Protein AF-A0A699Q675-F1 (afdb_monomer)

pLDDT: mean 81.46, std 15.95, range [31.97, 97.44]

Foldseek 3Di:
DVVVVVPPDPDDDDPDDDCVVVPDDDDDDDDDPQKDWDALDPPRGDIDIDGPPDDPVRVVVVSVVCNVPVLVDDRALLSPDDPDVVVDDDDWDFDPPDFADADDADDDDPVVVVQVVVVVVSCVVSVVDDDDPPDSHHFYKDKDFDFDQFDQDQDPVRDGDRDTDRPGMDIDTPCPSVVVGTDD

Organism: Tanacetum cinerariifolium (NCBI:txid118510)

Nearest PDB structures (foldseek):
  3ig1-assembly1_A  TM=8.371E-01  e=3.340E-03  Human immunodeficiency virus type 1 BH10
  8wut-assembly1_E  TM=8.437E-01  e=9.431E-03  Moloney murine leukemia virus
  6wb1-assembly1_A  TM=7.590E-01  e=9.431E-03  Human immunodeficiency virus type 1 BH10
  6q2s-assembly1_B  TM=3.264E-01  e=1.074E+00  Saccharomyces cerevisiae
  4v5z-assembly1_Be  TM=2.776E-01  e=4.195E+00  Canis lupus familiaris

Solvent-accessible surface area (backbone atoms only — not comparable to full-atom values): 11982 Å² total; per-residue (Å²): 116,76,70,61,69,75,69,68,69,84,79,71,88,71,83,77,76,54,56,86,82,58,63,77,92,73,86,81,72,92,66,62,92,61,43,41,82,45,50,63,44,78,90,84,36,69,76,40,82,43,66,58,84,54,50,74,68,56,47,52,53,52,50,53,53,48,49,76,45,50,87,79,56,61,89,48,76,63,57,59,75,72,83,57,65,92,82,54,77,91,80,87,54,60,47,91,88,60,75,77,50,73,48,77,68,63,92,68,58,70,73,57,48,51,53,50,50,56,52,52,48,54,36,41,75,43,63,78,46,79,94,75,81,88,64,62,62,33,65,29,64,44,77,46,71,37,84,39,70,76,41,76,42,71,46,100,83,69,46,76,42,80,40,76,50,72,78,44,73,43,83,44,71,54,50,66,72,58,60,73,37,41,65,131

Secondary structure (DSSP, 8-state):
-HHHHHH--------PPPTTTSPPP--PPPPPTTEEEEEEETTTEEEEEEETT--HHHHHHHHHHHHHTGGGS-SSGGGS----TTT------B-TTPPP-BPPPPP--HHHHHHHHHHHHHHHHTTSS---SS-S-BPPEEEEEEEEEEEEEE-TT--EEEEEEEEEEEEEE--HHHHHHB--

Radius of gyration: 22.42 Å; Cα contacts (8 Å, |Δi|>4): 169; chains: 1; bounding box: 47×43×55 Å

InterPro domains:
  IPR043502 DNA/RNA polymerase superfamily [SSF56672] (88-182)
  IPR053134 RNA-directed DNA polymerase homolog [PTHR24559] (58-184)

Sequence (184 aa):
MLEIRKELKICESKTDKSSIDEPPEVELKDLPPHLEYVFLEGDDKLPVIIAKDLSVVEKTALITVLKSHKRAIAWKLSDIKGIDLEFYTHKILMEEDFEPAVQHQRRVNPKINNVIKQEVLKLLDAGLIYPISDSPWVSPVHCVPKRGGFTIVENEDNELILTRLVTGWRVYIDYRKLNEATRK

Mean predicted aligned error: 10.88 Å

Structure (mmCIF, N/CA/C/O backbone):
data_AF-A0A699Q675-F1
#
_entry.id   AF-A0A699Q675-F1
#
loop_
_atom_site.group_PDB
_atom_site.id
_atom_site.type_symbol
_atom_site.label_atom_id
_atom_site.label_alt_id
_atom_site.label_comp_id
_atom_site.label_asym_id
_atom_site.label_entity_id
_atom_site.label_seq_id
_atom_site.pdbx_PDB_ins_code
_atom_site.Cartn_x
_atom_site.Cartn_y
_atom_site.Cartn_z
_atom_site.occupancy
_atom_site.B_iso_or_equiv
_atom_site.auth_seq_id
_atom_site.auth_comp_id
_atom_site.auth_asym_id
_atom_site.auth_atom_id
_atom_site.pdbx_PDB_model_num
ATOM 1 N N . MET A 1 1 ? 8.959 -18.437 -13.996 1.00 43.22 1 MET A N 1
ATOM 2 C CA . MET A 1 1 ? 8.695 -17.265 -14.864 1.00 43.22 1 MET A CA 1
ATOM 3 C C . MET A 1 1 ? 7.683 -17.571 -15.966 1.00 43.22 1 MET A C 1
ATOM 5 O O . MET A 1 1 ? 6.868 -16.703 -16.237 1.00 43.22 1 MET A O 1
ATOM 9 N N . LEU A 1 2 ? 7.667 -18.779 -16.554 1.00 31.97 2 LEU A N 1
ATOM 10 C CA . LEU A 1 2 ? 6.637 -19.173 -17.530 1.00 31.97 2 LEU A CA 1
ATOM 11 C C . LEU A 1 2 ? 5.228 -19.355 -16.918 1.00 31.97 2 LEU A C 1
ATOM 13 O O . LEU A 1 2 ? 4.252 -19.010 -17.574 1.00 31.97 2 LEU A O 1
ATOM 17 N N . GLU A 1 3 ? 5.115 -19.807 -15.659 1.00 39.12 3 GLU A N 1
ATOM 18 C CA . GLU A 1 3 ? 3.816 -19.944 -14.963 1.00 39.12 3 GLU A CA 1
ATOM 19 C C . GLU A 1 3 ? 3.056 -18.615 -14.808 1.00 39.12 3 GLU A C 1
ATOM 21 O O . GLU A 1 3 ? 1.846 -18.570 -14.991 1.00 39.12 3 GLU A O 1
ATOM 26 N N . ILE A 1 4 ? 3.756 -17.516 -14.501 1.00 43.47 4 ILE A N 1
ATOM 27 C CA . ILE A 1 4 ? 3.124 -16.223 -14.168 1.00 43.47 4 ILE A CA 1
ATOM 28 C C . ILE A 1 4 ? 2.467 -15.599 -15.409 1.00 43.47 4 ILE A C 1
ATOM 30 O O . ILE A 1 4 ? 1.413 -14.981 -15.307 1.00 43.47 4 ILE A O 1
ATOM 34 N N . ARG A 1 5 ? 3.046 -15.816 -16.600 1.00 42.88 5 ARG A N 1
ATOM 35 C CA . ARG A 1 5 ? 2.486 -15.323 -17.869 1.00 42.88 5 ARG A CA 1
ATOM 36 C C . ARG A 1 5 ? 1.160 -15.993 -18.247 1.00 42.88 5 ARG A C 1
ATOM 38 O O . ARG A 1 5 ? 0.395 -15.384 -18.981 1.00 42.88 5 ARG A O 1
ATOM 45 N N . LYS A 1 6 ? 0.877 -17.211 -17.769 1.00 46.16 6 LYS A N 1
ATOM 46 C CA . LYS A 1 6 ? -0.387 -17.909 -18.073 1.00 46.16 6 LYS A CA 1
ATOM 47 C C . LYS A 1 6 ? -1.563 -17.450 -17.199 1.00 46.16 6 LYS A C 1
ATOM 49 O O . LYS A 1 6 ? -2.702 -17.652 -17.600 1.00 46.16 6 LYS A O 1
ATOM 54 N N . GLU A 1 7 ? -1.305 -16.828 -16.046 1.00 46.69 7 GLU A N 1
ATOM 55 C CA . GLU A 1 7 ? -2.347 -16.417 -15.086 1.00 46.69 7 GLU A CA 1
ATOM 56 C C . GLU A 1 7 ? -2.798 -14.955 -15.236 1.00 46.69 7 GLU A C 1
ATOM 58 O O . GLU A 1 7 ? -3.871 -14.598 -14.757 1.00 46.69 7 GLU A O 1
ATOM 63 N N . LEU A 1 8 ? -2.030 -14.107 -15.926 1.00 47.50 8 LEU A N 1
ATOM 64 C CA . LEU A 1 8 ? -2.374 -12.696 -16.132 1.00 47.50 8 LEU A CA 1
ATOM 65 C C . LEU A 1 8 ? -3.369 -12.539 -17.294 1.00 47.50 8 LEU A C 1
ATOM 67 O O . LEU A 1 8 ? -3.030 -12.057 -18.374 1.00 47.50 8 LEU A O 1
ATOM 71 N N . LYS A 1 9 ? -4.614 -12.973 -17.072 1.00 45.62 9 LYS A N 1
ATOM 72 C CA . LYS A 1 9 ? -5.761 -12.545 -17.882 1.00 45.62 9 LYS A CA 1
ATOM 73 C C . LYS A 1 9 ? -5.961 -11.044 -17.654 1.00 45.62 9 LYS A C 1
ATOM 75 O O . LYS A 1 9 ? -6.034 -10.604 -16.512 1.00 45.62 9 LYS A O 1
ATOM 80 N N . ILE A 1 10 ? -6.018 -10.280 -18.742 1.00 45.22 10 ILE A N 1
ATOM 81 C CA . ILE A 1 10 ? -6.264 -8.834 -18.751 1.00 45.22 10 ILE A CA 1
ATOM 82 C C . ILE A 1 10 ? -7.557 -8.564 -17.965 1.00 45.22 10 ILE A C 1
ATOM 84 O O . ILE A 1 10 ? -8.626 -9.024 -18.362 1.00 45.22 10 ILE A O 1
ATOM 88 N N . CYS A 1 11 ? -7.445 -7.879 -16.825 1.00 44.34 11 CYS A N 1
ATOM 89 C CA . CYS A 1 11 ? -8.602 -7.397 -16.078 1.00 44.34 11 CYS A CA 1
ATOM 90 C C . CYS A 1 11 ? -9.196 -6.225 -16.863 1.00 44.34 11 CYS A C 1
ATOM 92 O O . CYS A 1 11 ? -8.597 -5.154 -16.926 1.00 44.34 11 CYS A O 1
ATOM 94 N N . GLU A 1 12 ? -10.360 -6.435 -17.474 1.00 40.03 12 GLU A N 1
ATOM 95 C CA . GLU A 1 12 ? -11.244 -5.328 -17.841 1.00 40.03 12 GLU A CA 1
ATOM 96 C C . GLU A 1 12 ? -11.572 -4.514 -16.583 1.00 40.03 12 GLU A C 1
ATOM 98 O O . GLU A 1 12 ? -11.609 -5.062 -15.476 1.00 40.03 12 GLU A O 1
ATOM 103 N N . SER A 1 13 ? -11.769 -3.205 -16.754 1.00 43.19 13 SER A N 1
ATOM 104 C CA . SER A 1 13 ? -12.035 -2.245 -15.684 1.00 43.19 13 SER A CA 1
ATOM 105 C C . SER A 1 13 ? -13.261 -2.661 -14.872 1.00 43.19 13 SER A C 1
ATOM 107 O O . SER A 1 13 ? -14.409 -2.376 -15.217 1.00 43.19 13 SER A O 1
ATOM 109 N N . LYS A 1 14 ? -13.016 -3.357 -13.761 1.00 50.78 14 LYS A N 1
ATOM 110 C CA . LYS A 1 14 ? -14.045 -3.631 -12.769 1.00 50.78 14 LYS A CA 1
ATOM 111 C C . LYS A 1 14 ? -14.437 -2.297 -12.155 1.00 50.78 14 LYS A C 1
ATOM 113 O O . LYS A 1 14 ? -13.597 -1.499 -11.757 1.00 50.78 14 LYS A O 1
ATOM 118 N N . THR A 1 15 ? -15.733 -2.028 -12.145 1.00 44.41 15 THR A N 1
ATOM 119 C CA . THR A 1 15 ? -16.297 -0.879 -11.446 1.00 44.41 15 THR A CA 1
ATOM 120 C C . THR A 1 15 ? -16.153 -1.167 -9.955 1.00 44.41 15 THR A C 1
ATOM 122 O O . THR A 1 15 ? -16.933 -1.933 -9.389 1.00 44.41 15 THR A O 1
ATOM 125 N N . ASP A 1 16 ? -15.097 -0.639 -9.342 1.00 56.09 16 ASP A N 1
ATOM 126 C CA . ASP A 1 16 ? -14.800 -0.910 -7.941 1.00 56.09 16 ASP A CA 1
ATOM 127 C C . ASP A 1 16 ? -15.860 -0.262 -7.045 1.00 56.09 16 ASP A C 1
ATOM 129 O O . ASP A 1 16 ? -16.047 0.958 -7.022 1.00 56.09 16 ASP A O 1
ATOM 133 N N . LYS A 1 17 ? -16.595 -1.105 -6.316 1.00 57.81 17 LYS A N 1
ATOM 134 C CA . LYS A 1 17 ? -17.524 -0.665 -5.272 1.00 57.81 17 LYS A CA 1
ATOM 135 C C . LYS A 1 17 ? -16.727 -0.028 -4.137 1.00 57.81 17 LYS A C 1
ATOM 137 O O . LYS A 1 17 ? -15.671 -0.533 -3.756 1.00 57.81 17 LYS A O 1
ATOM 142 N N . SER A 1 18 ? -17.239 1.068 -3.581 1.00 60.41 18 SER A N 1
ATOM 143 C CA . SER A 1 18 ? -16.543 1.781 -2.511 1.00 60.41 18 SER A CA 1
ATOM 144 C C . SER A 1 18 ? -16.503 0.945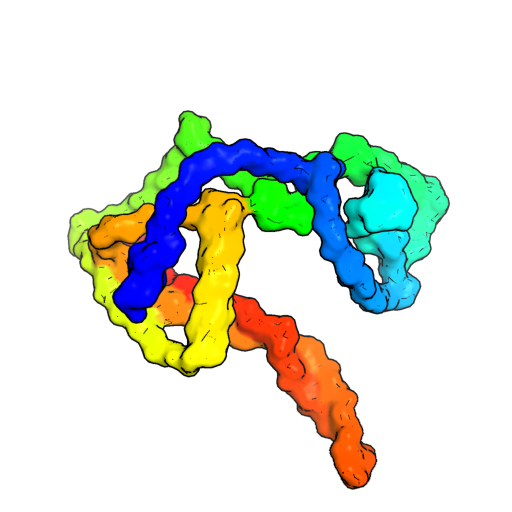 -1.225 1.00 60.41 18 SER A C 1
ATOM 146 O O . SER A 1 18 ? -17.469 0.258 -0.893 1.00 60.41 18 SER A O 1
ATOM 148 N N . SER A 1 19 ? -15.412 1.020 -0.458 1.00 61.62 19 SER A N 1
ATOM 149 C CA . SER A 1 19 ? -15.309 0.348 0.851 1.00 61.62 19 SER A CA 1
ATOM 150 C C . SER A 1 19 ? -16.304 0.862 1.894 1.00 61.62 19 SER A C 1
ATOM 152 O O . SER A 1 19 ? -16.490 0.234 2.931 1.00 61.62 19 SER A O 1
ATOM 154 N N . ILE A 1 20 ? -16.951 1.993 1.618 1.00 61.09 20 ILE A N 1
ATOM 155 C CA . ILE A 1 20 ? -18.044 2.529 2.427 1.00 61.09 20 ILE A CA 1
ATOM 156 C C . ILE A 1 20 ? -19.319 1.711 2.203 1.00 61.09 20 ILE A C 1
ATOM 158 O O . ILE A 1 20 ? -20.052 1.461 3.154 1.00 61.09 20 ILE A O 1
ATOM 162 N N . ASP A 1 21 ? -19.570 1.275 0.968 1.00 61.88 21 ASP A N 1
ATOM 163 C CA . ASP A 1 21 ? -20.746 0.465 0.639 1.00 61.88 21 ASP A CA 1
ATOM 164 C C . ASP A 1 21 ? -20.550 -1.000 1.064 1.00 61.88 21 ASP A C 1
ATOM 166 O O . ASP A 1 21 ? -21.501 -1.663 1.477 1.00 61.88 21 ASP A O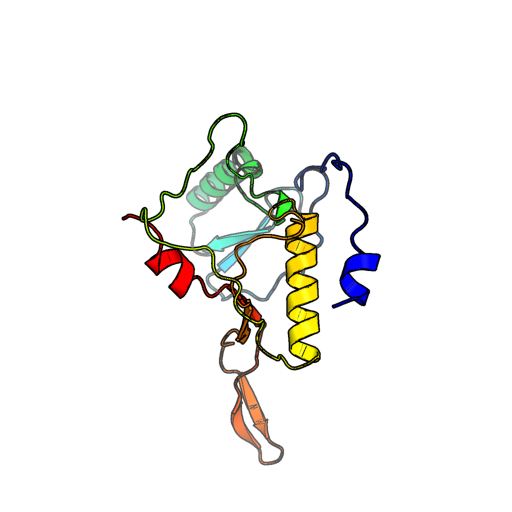 1
ATOM 170 N N . GLU A 1 22 ? -19.309 -1.498 1.002 1.00 69.50 22 GLU A N 1
ATOM 171 C CA . GLU A 1 22 ? -18.943 -2.868 1.380 1.00 69.50 22 GLU A CA 1
ATOM 172 C C . GLU A 1 22 ? -17.666 -2.877 2.254 1.00 69.50 22 GLU A C 1
ATOM 174 O O . GLU A 1 22 ? -16.543 -3.077 1.749 1.00 69.50 22 GLU A O 1
ATOM 179 N N . PRO A 1 23 ? -17.810 -2.612 3.570 1.00 63.84 23 PRO A N 1
ATOM 180 C CA . PRO A 1 23 ? -16.682 -2.517 4.489 1.00 63.84 23 PRO A CA 1
ATOM 181 C C . PRO A 1 23 ? -15.972 -3.868 4.646 1.00 63.84 23 PRO A C 1
ATOM 183 O O . PRO A 1 23 ? -16.622 -4.913 4.619 1.00 63.84 23 PRO A O 1
ATOM 186 N N . PRO A 1 24 ? -14.631 -3.879 4.772 1.00 65.25 24 PRO A N 1
ATOM 187 C CA . PRO A 1 24 ? -13.891 -5.112 5.017 1.00 65.25 24 PRO A CA 1
ATOM 188 C C . PRO A 1 24 ? -14.233 -5.690 6.395 1.00 65.25 24 PRO A C 1
ATOM 190 O O . PRO A 1 24 ? -14.429 -4.938 7.349 1.00 65.25 24 PRO A O 1
ATOM 193 N N . GLU A 1 25 ? -14.227 -7.018 6.518 1.00 68.88 25 GLU A N 1
ATOM 194 C CA . GLU A 1 25 ? -14.155 -7.668 7.829 1.00 68.88 25 GLU A CA 1
ATOM 195 C C . GLU A 1 25 ? -12.783 -7.360 8.446 1.00 68.88 25 GLU A C 1
ATOM 197 O O . GLU A 1 25 ? -11.741 -7.677 7.864 1.00 68.88 25 GLU A O 1
ATOM 202 N N . VAL A 1 26 ? -12.773 -6.677 9.593 1.00 67.50 26 VAL A N 1
ATOM 203 C CA . VAL A 1 26 ? -11.544 -6.266 10.285 1.00 67.50 26 VAL A CA 1
ATOM 204 C C . VAL A 1 26 ? -11.422 -7.030 11.599 1.00 67.50 26 VAL A C 1
ATOM 206 O O . VAL A 1 26 ? -12.216 -6.834 12.515 1.00 67.50 26 VAL A O 1
ATOM 209 N N . GLU A 1 27 ? -10.380 -7.852 11.722 1.00 74.00 27 GLU A N 1
ATOM 210 C CA . GLU A 1 27 ? -9.964 -8.420 13.008 1.00 74.00 27 GLU A CA 1
ATOM 211 C C . GLU A 1 27 ? -9.308 -7.322 13.862 1.00 74.00 27 GLU A C 1
ATOM 213 O O . GLU A 1 27 ? -8.196 -6.859 13.575 1.00 74.00 27 GLU A O 1
ATOM 218 N N . LEU A 1 28 ? -10.013 -6.869 14.902 1.00 81.06 28 LEU A N 1
ATOM 219 C CA . LEU A 1 28 ? -9.503 -5.863 15.830 1.00 81.06 28 LEU A CA 1
ATOM 220 C C . LEU A 1 28 ? -8.386 -6.456 16.689 1.00 81.06 28 LEU A C 1
ATOM 222 O O . LEU A 1 28 ? -8.524 -7.528 17.272 1.00 81.06 28 LEU A O 1
ATOM 226 N N . LYS A 1 29 ? -7.273 -5.731 16.783 1.00 83.75 29 LYS A N 1
ATOM 227 C CA . LYS A 1 29 ? -6.143 -6.102 17.641 1.00 83.75 29 LYS A CA 1
ATOM 228 C C . LYS A 1 29 ? -6.286 -5.478 19.018 1.00 83.75 29 LYS A C 1
ATOM 230 O O . LYS A 1 29 ? -6.847 -4.387 19.130 1.00 83.75 29 LYS A O 1
ATOM 235 N N . ASP A 1 30 ? -5.681 -6.106 20.019 1.00 84.88 30 ASP A N 1
ATOM 236 C CA . ASP A 1 30 ? -5.557 -5.516 21.349 1.00 84.88 30 ASP A CA 1
ATOM 237 C C . ASP A 1 30 ? -4.825 -4.173 21.278 1.00 84.88 30 ASP A C 1
ATOM 239 O O . ASP A 1 30 ? -3.767 -4.040 20.649 1.00 84.88 30 ASP A O 1
ATOM 243 N N . LEU A 1 31 ? -5.414 -3.164 21.917 1.00 86.25 31 LEU A N 1
ATOM 244 C CA . LEU A 1 31 ? -4.863 -1.819 21.969 1.00 86.25 31 LEU A CA 1
ATOM 245 C C . LEU A 1 31 ? -4.152 -1.569 23.303 1.00 86.25 31 LEU A C 1
ATOM 247 O O . LEU A 1 31 ? -4.585 -2.061 24.347 1.00 86.25 31 LEU A O 1
ATOM 251 N N . PRO A 1 32 ? -3.091 -0.745 23.303 1.00 91.69 32 PRO A N 1
ATOM 252 C CA . PRO A 1 32 ? -2.560 -0.157 24.523 1.00 91.69 32 PRO A CA 1
ATOM 253 C C . PRO A 1 32 ? -3.654 0.557 25.338 1.00 91.69 32 PRO A C 1
ATOM 255 O O . PRO A 1 32 ? -4.573 1.127 24.755 1.00 91.69 32 PRO A O 1
ATOM 258 N N . PRO A 1 33 ? -3.526 0.642 26.674 1.00 90.62 33 PRO A N 1
ATOM 259 C CA . PRO A 1 33 ? -4.589 1.146 27.553 1.00 90.62 33 PRO A CA 1
ATOM 260 C C . PRO A 1 33 ? -4.969 2.621 27.339 1.00 90.62 33 PRO A C 1
ATOM 262 O O . PRO A 1 33 ? -6.017 3.048 27.821 1.00 90.62 33 PRO A O 1
ATOM 265 N N . HIS A 1 34 ? -4.128 3.394 26.647 1.00 91.38 34 HIS A N 1
ATOM 266 C CA . HIS A 1 34 ? -4.359 4.802 26.311 1.00 91.38 34 HIS A CA 1
ATOM 267 C C . HIS A 1 34 ? -5.083 4.998 24.968 1.00 91.38 34 HIS A C 1
ATOM 269 O O . HIS A 1 34 ? -5.391 6.131 24.609 1.00 91.38 34 HIS A O 1
ATOM 275 N N . LEU A 1 35 ? -5.348 3.922 24.222 1.00 93.88 35 LEU A N 1
ATOM 276 C CA . LEU A 1 35 ? -6.059 3.954 22.947 1.00 93.88 35 LEU A CA 1
ATOM 277 C C . LEU A 1 35 ? -7.374 3.183 23.054 1.00 93.88 35 LEU A C 1
ATOM 279 O O . LEU A 1 35 ? -7.502 2.238 23.831 1.00 93.88 35 LEU A O 1
ATOM 283 N N . GLU A 1 36 ? -8.351 3.576 22.248 1.00 93.75 36 GLU A N 1
ATOM 284 C 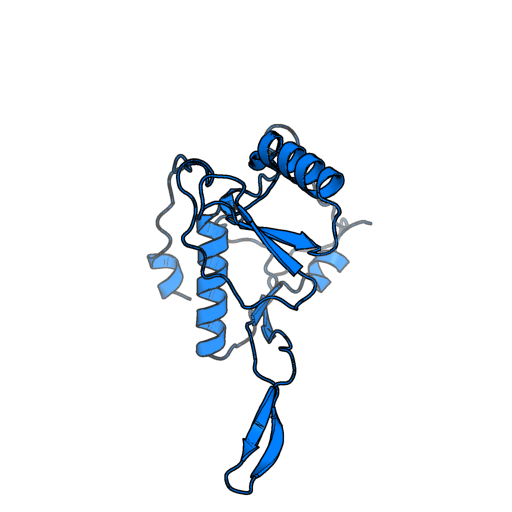CA . GLU A 1 36 ? -9.634 2.887 22.136 1.00 93.75 36 GLU A CA 1
ATOM 285 C C . GLU A 1 36 ? -10.141 2.892 20.691 1.00 93.75 36 GLU A C 1
ATOM 287 O O . GLU A 1 36 ? -9.777 3.758 19.891 1.00 93.75 36 GLU A O 1
ATOM 292 N N . TYR A 1 37 ? -10.995 1.921 20.364 1.00 91.75 37 TYR A N 1
ATOM 293 C CA . TYR A 1 37 ? -11.693 1.884 19.084 1.00 91.75 37 TYR A CA 1
ATOM 294 C C . TYR A 1 37 ? -12.974 2.712 19.134 1.00 91.75 37 TYR A C 1
ATOM 296 O O . TYR A 1 37 ? -13.729 2.671 20.105 1.00 91.75 37 TYR A O 1
ATOM 304 N N . VAL A 1 38 ? -13.247 3.409 18.036 1.00 92.88 38 VAL A N 1
ATOM 305 C CA . VAL A 1 38 ? -14.523 4.059 17.758 1.00 92.88 38 VAL A CA 1
ATOM 306 C C . VAL A 1 38 ? -14.953 3.744 16.335 1.00 92.88 38 VAL A C 1
ATOM 308 O O . VAL A 1 38 ? -14.155 3.821 15.407 1.00 92.88 38 VAL A O 1
ATOM 311 N N . PHE A 1 39 ? -16.231 3.435 16.154 1.00 91.75 39 PHE A N 1
ATOM 312 C CA . PHE A 1 39 ? -16.803 3.091 14.859 1.00 91.75 39 PHE A CA 1
ATOM 313 C C . PHE A 1 39 ? -17.453 4.317 14.216 1.00 91.75 39 PHE A C 1
ATOM 315 O O . PHE A 1 39 ? -18.218 5.057 14.848 1.00 91.75 39 PHE A O 1
ATOM 322 N N . LEU A 1 40 ? -17.114 4.570 12.951 1.00 90.94 40 LEU A N 1
ATOM 323 C CA . LEU A 1 40 ? -17.700 5.685 12.203 1.00 90.94 40 LEU A CA 1
ATOM 324 C C . LEU A 1 40 ? -19.066 5.331 11.602 1.00 90.94 40 LEU A C 1
ATOM 326 O O . LEU A 1 40 ? -19.834 6.242 11.285 1.00 90.94 40 LEU A O 1
ATOM 330 N N . GLU A 1 41 ? -19.392 4.044 11.475 1.00 87.50 41 GLU A N 1
ATOM 331 C CA . GLU A 1 41 ? -20.639 3.559 10.884 1.00 87.50 41 GLU A CA 1
ATOM 332 C C . GLU A 1 41 ? -21.147 2.321 11.631 1.00 87.50 41 GLU A C 1
ATOM 334 O O . GLU A 1 41 ? -20.428 1.339 11.769 1.00 87.50 41 GLU A O 1
ATOM 339 N N . GLY A 1 42 ? -22.387 2.366 12.126 1.00 83.06 42 GLY A N 1
ATOM 340 C CA . GLY A 1 42 ? -22.919 1.303 12.986 1.00 83.06 42 GLY A CA 1
ATOM 341 C C . GLY A 1 42 ? -22.078 1.070 14.247 1.00 83.06 42 GLY A C 1
ATOM 342 O O . GLY A 1 42 ? -21.355 1.964 14.694 1.00 83.06 42 GLY A O 1
ATOM 343 N N . ASP A 1 43 ? -22.187 -0.140 14.794 1.00 79.69 43 ASP A N 1
ATOM 344 C CA . ASP A 1 43 ? -21.481 -0.553 16.014 1.00 79.69 43 ASP A CA 1
ATOM 345 C C . ASP A 1 43 ? -20.206 -1.367 15.722 1.00 79.69 43 ASP A C 1
ATOM 347 O O . ASP A 1 43 ? -19.426 -1.629 16.634 1.00 79.69 43 ASP A O 1
ATOM 351 N N . ASP A 1 44 ? -19.982 -1.762 14.464 1.00 81.56 44 ASP A N 1
ATOM 352 C CA . ASP A 1 44 ? -18.934 -2.708 14.066 1.00 81.56 44 ASP A CA 1
ATOM 353 C C . ASP A 1 44 ? -18.177 -2.333 12.776 1.00 81.56 44 ASP A C 1
ATOM 355 O O . ASP A 1 44 ? -17.215 -3.013 12.411 1.00 81.56 44 ASP A O 1
ATOM 359 N N . LYS A 1 45 ? -18.542 -1.240 12.083 1.00 87.19 45 LYS A N 1
ATOM 360 C CA . LYS A 1 45 ? -17.929 -0.859 10.796 1.00 87.19 45 LYS A CA 1
ATOM 361 C C . LYS A 1 45 ? -17.062 0.391 10.900 1.00 87.19 45 LYS A C 1
ATOM 363 O O . LYS A 1 45 ? -17.310 1.315 11.675 1.00 87.19 45 LYS A O 1
ATOM 368 N N . LEU A 1 46 ? -16.045 0.432 10.039 1.00 87.06 46 LEU A N 1
ATOM 369 C CA . LEU A 1 46 ? -15.100 1.547 9.908 1.00 87.06 46 LEU A CA 1
ATOM 370 C C . LEU A 1 46 ? -14.436 1.921 11.254 1.00 87.06 46 LEU A C 1
ATOM 372 O O . LEU A 1 46 ? -14.618 3.044 11.741 1.00 87.06 46 LEU A O 1
ATOM 376 N N . PRO A 1 47 ? -13.704 0.980 11.887 1.00 91.25 47 PRO A N 1
ATOM 377 C CA . PRO A 1 47 ? -13.060 1.214 13.174 1.00 91.25 47 PRO A CA 1
ATOM 378 C C . PRO A 1 47 ? -11.904 2.214 13.052 1.00 91.25 47 PRO A C 1
ATOM 380 O O . PRO A 1 47 ? -10.967 2.014 12.284 1.00 91.25 47 PRO A O 1
ATOM 383 N N . VAL A 1 48 ? -11.921 3.260 13.870 1.00 91.19 48 VAL A N 1
ATOM 384 C CA . VAL A 1 48 ? -10.825 4.221 14.042 1.00 91.19 48 VAL A CA 1
ATOM 385 C C . VAL A 1 48 ? -10.263 4.084 15.447 1.00 91.19 48 VAL A C 1
ATOM 387 O O . VAL A 1 48 ? -11.007 3.904 16.406 1.00 91.19 48 VAL A O 1
ATOM 390 N N . ILE A 1 49 ? -8.944 4.190 15.573 1.00 93.75 49 ILE A N 1
ATOM 391 C CA . ILE A 1 49 ? -8.267 4.215 16.868 1.00 93.75 49 ILE A CA 1
ATOM 392 C C . ILE A 1 49 ? -8.087 5.675 17.286 1.00 93.75 49 ILE A C 1
ATOM 394 O O . ILE A 1 49 ? -7.493 6.457 16.543 1.00 93.75 49 ILE A O 1
ATOM 398 N N . ILE A 1 50 ? -8.582 6.033 18.468 1.00 94.69 50 ILE A N 1
ATOM 399 C CA . ILE A 1 50 ? -8.420 7.367 19.059 1.00 94.69 50 ILE A CA 1
ATOM 400 C C . ILE A 1 50 ? -7.785 7.273 2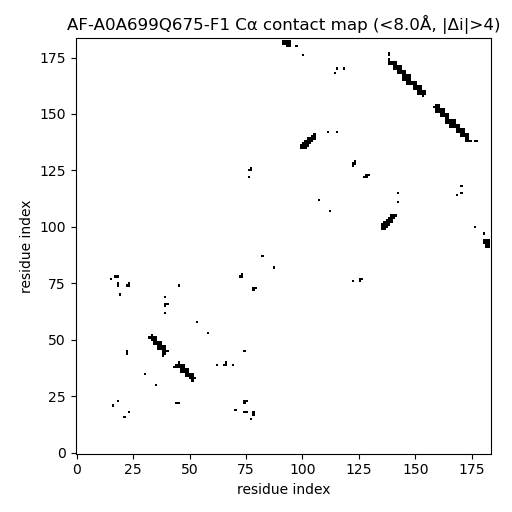0.448 1.00 94.69 50 ILE A C 1
ATOM 402 O O . ILE A 1 50 ? -7.682 6.192 21.031 1.00 94.69 50 ILE A O 1
ATOM 406 N N . ALA A 1 51 ? -7.357 8.416 20.977 1.00 96.44 51 ALA A N 1
ATOM 407 C CA . ALA A 1 51 ? -6.870 8.516 22.344 1.00 96.44 51 ALA A CA 1
ATOM 408 C C . ALA A 1 51 ? -8.039 8.408 23.341 1.00 96.44 51 ALA A C 1
ATOM 410 O O . ALA A 1 51 ? -9.082 9.038 23.161 1.00 96.44 51 ALA A O 1
ATOM 411 N N . LYS A 1 52 ? -7.868 7.583 24.377 1.00 95.06 52 LYS A N 1
ATOM 412 C CA . LYS A 1 52 ? -8.906 7.271 25.373 1.00 95.06 52 LYS A CA 1
ATOM 413 C C . LYS A 1 52 ? -9.134 8.404 26.378 1.00 95.06 52 LYS A C 1
ATOM 415 O O . LYS A 1 52 ? -10.194 8.495 26.987 1.00 95.06 52 LYS A O 1
ATOM 420 N N . ASP A 1 53 ? -8.128 9.244 26.576 1.00 94.88 53 ASP A N 1
ATOM 421 C CA . ASP A 1 53 ? -8.092 10.354 27.529 1.00 94.88 53 ASP A CA 1
ATOM 422 C C . ASP A 1 53 ? -8.719 11.655 26.997 1.00 94.88 53 ASP A C 1
ATOM 424 O O . ASP A 1 53 ? -8.703 12.670 27.691 1.00 94.88 53 ASP A O 1
ATOM 428 N N . LEU A 1 54 ? -9.322 11.628 25.803 1.00 95.81 54 LEU A N 1
ATOM 429 C CA . LEU A 1 54 ? -10.079 12.757 25.264 1.00 95.81 54 LEU A CA 1
ATOM 430 C C . LEU A 1 54 ? -11.289 13.086 26.146 1.00 95.81 54 LEU A C 1
ATOM 432 O O . LEU A 1 54 ? -12.048 12.200 26.554 1.00 95.81 54 LEU A O 1
ATOM 436 N N . SER A 1 55 ? -11.529 14.379 26.378 1.00 96.56 55 SER A N 1
ATOM 437 C CA . SER A 1 55 ? -12.765 14.807 27.030 1.00 96.56 55 SER A CA 1
ATOM 438 C C . SER A 1 55 ? -13.980 14.437 26.174 1.00 96.56 55 SER A C 1
ATOM 440 O O . SER A 1 55 ? -13.901 14.300 24.951 1.00 96.56 55 SER A O 1
ATOM 442 N N . VAL A 1 56 ? -15.152 14.317 26.802 1.00 95.94 56 VAL A N 1
ATOM 443 C CA . VAL A 1 56 ? -16.400 13.975 26.094 1.00 95.94 56 VAL A CA 1
ATOM 444 C C . VAL A 1 56 ? -16.687 14.964 24.953 1.00 95.94 56 VAL A C 1
ATOM 446 O O . VAL A 1 56 ? -17.142 14.567 23.878 1.00 95.94 56 VAL A O 1
ATOM 449 N N . VAL A 1 57 ? -16.376 16.247 25.156 1.00 97.25 57 VAL A N 1
ATOM 450 C CA . VAL A 1 57 ? -16.584 17.303 24.154 1.00 97.25 57 VAL A CA 1
ATOM 451 C C . VAL A 1 57 ? -15.622 17.139 22.976 1.00 97.25 57 VAL A C 1
ATOM 453 O O . VAL A 1 57 ? -16.044 17.184 21.825 1.00 97.25 57 VAL A O 1
ATOM 456 N N . GLU A 1 58 ? -14.342 16.879 23.238 1.00 97.06 58 GLU A N 1
ATOM 457 C CA . GLU A 1 58 ? -13.345 16.680 22.177 1.00 97.06 58 GLU A CA 1
ATOM 458 C C . GLU A 1 58 ? -13.616 15.405 21.384 1.00 97.06 58 GLU A C 1
ATOM 460 O O . GLU A 1 58 ? -13.598 15.422 20.154 1.00 97.06 58 GLU A O 1
ATOM 465 N N . LYS A 1 59 ? -13.929 14.307 22.078 1.00 96.69 59 LYS A N 1
ATOM 466 C CA . LYS A 1 59 ? -14.240 13.019 21.455 1.00 96.69 59 LYS A CA 1
ATOM 467 C C . LYS A 1 59 ? -15.450 13.136 20.530 1.00 96.69 59 LYS A C 1
ATOM 469 O O . LYS A 1 59 ? -15.400 12.675 19.392 1.00 96.69 59 LYS A O 1
ATOM 474 N N . THR A 1 60 ? -16.523 13.789 20.975 1.00 96.19 60 THR A N 1
ATOM 475 C CA . THR A 1 60 ? -17.725 13.985 20.144 1.00 96.19 60 THR A CA 1
ATOM 476 C C . THR A 1 60 ? -17.455 14.891 18.942 1.00 96.19 60 THR A C 1
ATOM 478 O O . THR A 1 60 ? -17.877 14.560 17.829 1.00 96.19 60 THR A O 1
ATOM 481 N N . ALA A 1 61 ? -16.699 15.978 19.120 1.00 97.44 61 ALA A N 1
ATOM 482 C CA . ALA A 1 61 ? -16.284 16.848 18.023 1.00 97.44 61 ALA A CA 1
ATOM 483 C C . ALA A 1 61 ? -15.426 16.098 16.985 1.00 97.44 61 ALA A C 1
ATOM 485 O O . ALA A 1 61 ? -15.730 16.138 15.791 1.00 97.44 61 ALA A O 1
ATOM 486 N N . LEU A 1 62 ? -14.417 15.343 17.432 1.00 96.44 62 LEU A N 1
ATOM 487 C CA . LEU A 1 62 ? -13.536 14.548 16.572 1.00 96.44 62 LEU A CA 1
ATOM 488 C C . LEU A 1 62 ? -14.320 13.515 15.754 1.00 96.44 62 LEU A C 1
ATOM 490 O O . LEU A 1 62 ? -14.186 13.458 14.533 1.00 96.44 62 LEU A O 1
ATOM 494 N N . ILE A 1 63 ? -15.177 12.727 16.409 1.00 95.00 63 ILE A N 1
ATOM 495 C CA . ILE A 1 63 ? -15.988 11.700 15.739 1.00 95.00 63 ILE A CA 1
ATOM 496 C C . ILE A 1 63 ? -16.902 12.338 14.691 1.00 95.00 63 ILE A C 1
ATOM 498 O O . ILE A 1 63 ? -17.058 11.794 13.601 1.00 95.00 63 ILE A O 1
ATOM 502 N N . THR A 1 64 ? -17.479 13.505 14.982 1.00 96.19 64 THR A N 1
ATOM 503 C CA . THR A 1 64 ? -18.350 14.226 14.041 1.00 96.19 64 THR A CA 1
ATOM 504 C C . THR A 1 64 ? -17.596 14.639 12.771 1.00 96.19 64 THR A C 1
ATOM 506 O O . THR A 1 64 ? -18.093 14.463 11.653 1.00 96.19 64 THR A O 1
ATOM 509 N N . VAL A 1 65 ? -16.360 15.121 12.917 1.00 96.62 65 VAL A N 1
ATOM 510 C CA . VAL A 1 65 ? -15.498 15.462 11.775 1.00 96.62 65 VAL A CA 1
ATOM 511 C C . VAL A 1 65 ? -15.122 14.209 10.978 1.00 96.62 65 VAL A C 1
ATOM 513 O O . VAL A 1 65 ? -15.231 14.207 9.752 1.00 96.62 65 VAL A O 1
ATOM 516 N N . LEU A 1 66 ? -14.750 13.117 11.650 1.00 95.19 66 LEU A N 1
ATOM 517 C CA . LEU A 1 66 ? -14.373 11.869 10.979 1.00 95.19 66 LEU A CA 1
ATOM 518 C C . LEU A 1 66 ? -15.553 11.233 10.234 1.00 95.19 66 LEU A C 1
ATOM 520 O O . LEU A 1 66 ? -15.395 10.792 9.098 1.00 95.19 66 LEU A O 1
ATOM 524 N N . LYS A 1 67 ? -16.756 11.246 10.822 1.00 94.50 67 LYS A N 1
ATOM 525 C CA . LYS A 1 67 ? -17.981 10.752 10.173 1.00 94.50 67 LYS A CA 1
ATOM 526 C C . LYS A 1 67 ? -18.333 11.554 8.922 1.00 94.50 67 LYS A C 1
ATOM 528 O O . LYS A 1 67 ? -18.688 10.961 7.904 1.00 94.50 67 LYS A O 1
ATOM 533 N N . SER A 1 68 ? -18.199 12.881 8.968 1.00 94.94 68 SER A N 1
ATOM 534 C CA . SER A 1 68 ? -18.462 13.736 7.798 1.00 94.94 68 SER A CA 1
ATOM 535 C C . SER A 1 68 ? -17.430 13.552 6.679 1.00 94.94 68 SER A C 1
ATOM 537 O O . SER A 1 68 ? -17.782 13.666 5.507 1.00 94.94 68 SER A O 1
ATOM 539 N N . HIS A 1 69 ? -16.191 13.175 7.013 1.00 93.12 69 HIS A N 1
ATOM 540 C CA . HIS A 1 69 ? -15.095 12.997 6.054 1.00 93.12 69 HIS A CA 1
ATOM 541 C C . HIS A 1 69 ? -14.659 11.535 5.875 1.00 93.12 69 HIS A C 1
ATOM 543 O O . HIS A 1 69 ? -13.525 11.275 5.478 1.00 93.12 69 HIS A O 1
ATOM 549 N N . LYS A 1 70 ? -15.554 10.559 6.090 1.00 90.19 70 LYS A N 1
ATOM 550 C CA . LYS A 1 70 ? -15.211 9.123 6.009 1.00 90.19 70 LYS A CA 1
ATOM 551 C C . LYS A 1 70 ? -14.597 8.686 4.669 1.00 90.19 70 LYS A C 1
ATOM 553 O O . LYS A 1 70 ? -13.813 7.747 4.636 1.00 90.19 70 LYS A O 1
ATOM 558 N N . ARG A 1 71 ? -14.906 9.404 3.579 1.00 87.94 71 ARG A N 1
ATOM 559 C CA . ARG A 1 71 ? -14.346 9.202 2.224 1.00 87.94 71 ARG A CA 1
ATOM 560 C C . ARG A 1 71 ? -12.869 9.578 2.083 1.00 87.94 71 ARG A C 1
ATOM 562 O O . ARG A 1 71 ? -12.251 9.172 1.108 1.00 87.94 71 ARG A O 1
ATOM 569 N N . ALA A 1 72 ? -12.327 10.374 3.001 1.00 89.19 72 ALA A N 1
ATOM 570 C CA . ALA A 1 72 ? -10.915 10.748 3.000 1.00 89.19 72 ALA A CA 1
ATOM 571 C C . ALA A 1 72 ? -10.019 9.668 3.634 1.00 89.19 72 ALA A C 1
ATOM 573 O O . ALA A 1 72 ? -8.800 9.729 3.502 1.00 89.19 72 ALA A O 1
ATOM 574 N N . ILE A 1 73 ? -10.613 8.695 4.332 1.00 88.88 73 ILE A N 1
ATOM 575 C CA . ILE A 1 73 ? -9.902 7.602 4.994 1.00 88.88 73 ILE A CA 1
ATOM 576 C C . ILE A 1 73 ? -9.905 6.394 4.060 1.00 88.88 73 ILE A C 1
ATOM 578 O O . ILE A 1 73 ? -10.961 5.958 3.606 1.00 88.88 73 ILE A O 1
ATOM 582 N N . ALA A 1 74 ? -8.722 5.846 3.794 1.00 89.38 74 ALA A N 1
ATOM 583 C CA . ALA A 1 74 ? -8.578 4.614 3.034 1.00 89.38 74 ALA A CA 1
ATOM 584 C C . ALA A 1 74 ? -8.649 3.400 3.972 1.00 89.38 74 ALA A C 1
ATOM 586 O O . ALA A 1 74 ? -7.818 3.258 4.871 1.00 89.38 74 ALA A O 1
ATOM 587 N N . TRP A 1 75 ? -9.626 2.521 3.747 1.00 86.31 75 TRP A N 1
ATOM 588 C CA . TRP A 1 75 ? -9.835 1.285 4.513 1.00 86.31 75 TRP A CA 1
ATOM 589 C C . TRP A 1 75 ? -9.236 0.080 3.793 1.00 86.31 75 TRP A C 1
ATOM 591 O O . TRP A 1 75 ? -8.686 -0.832 4.410 1.00 86.31 75 TRP A O 1
ATOM 601 N N . LYS A 1 76 ? -9.331 0.098 2.464 1.00 85.31 76 LYS A N 1
ATOM 602 C CA . LYS A 1 76 ? -8.726 -0.844 1.531 1.00 85.31 76 LYS A CA 1
ATOM 603 C C . LYS A 1 76 ? -7.703 -0.111 0.672 1.00 85.31 76 LYS A C 1
ATOM 605 O O . LYS A 1 76 ? -7.747 1.104 0.500 1.00 85.31 76 LYS A O 1
ATOM 610 N N . LEU A 1 77 ? -6.788 -0.873 0.084 1.00 84.06 77 LEU A N 1
ATOM 611 C CA . LEU A 1 77 ? -5.778 -0.336 -0.827 1.00 84.06 77 LEU A CA 1
ATOM 612 C C . LEU A 1 77 ? -6.407 0.360 -2.050 1.00 84.06 77 LEU A C 1
ATOM 614 O O . LEU A 1 77 ? -5.904 1.388 -2.484 1.00 84.06 77 LEU A O 1
ATOM 618 N N . SER A 1 78 ? -7.535 -0.163 -2.538 1.00 82.94 78 SER A N 1
ATOM 619 C CA . SER A 1 78 ? -8.332 0.407 -3.633 1.00 82.94 78 SER A CA 1
ATOM 620 C C . SER A 1 78 ? -8.943 1.776 -3.311 1.00 82.94 78 SER A C 1
ATOM 622 O O . SER A 1 78 ? -9.302 2.516 -4.220 1.00 82.94 78 SER A O 1
ATOM 624 N N . ASP A 1 79 ? -9.068 2.137 -2.030 1.00 86.25 79 ASP A N 1
ATOM 625 C CA . ASP A 1 79 ? -9.608 3.443 -1.634 1.00 86.25 79 ASP A CA 1
ATOM 626 C C . ASP A 1 79 ? -8.580 4.567 -1.796 1.00 86.25 79 ASP A C 1
ATOM 628 O O . ASP A 1 79 ? -8.942 5.746 -1.812 1.00 86.25 79 ASP A O 1
ATOM 632 N N . ILE A 1 80 ? -7.291 4.218 -1.903 1.00 85.69 80 ILE A N 1
ATOM 633 C CA . ILE A 1 80 ? -6.214 5.176 -2.133 1.00 85.69 80 ILE A CA 1
ATOM 634 C C . ILE A 1 80 ? -6.311 5.647 -3.581 1.00 85.69 80 ILE A C 1
ATOM 636 O O . ILE A 1 80 ? -5.735 5.059 -4.495 1.00 85.69 80 ILE A O 1
ATOM 640 N N . LYS A 1 81 ? -7.053 6.734 -3.791 1.00 78.75 81 LYS A N 1
ATOM 641 C CA . LYS A 1 81 ? -7.147 7.375 -5.100 1.00 78.75 81 LYS A CA 1
ATOM 642 C C . LYS A 1 81 ? -5.805 8.002 -5.461 1.00 78.75 81 LYS A C 1
ATOM 644 O O . LYS A 1 81 ? -5.298 8.863 -4.742 1.00 78.75 81 LYS A O 1
ATOM 649 N N . GLY A 1 82 ? -5.238 7.551 -6.576 1.00 80.69 82 GLY A N 1
ATOM 650 C CA . GLY A 1 82 ? -4.092 8.196 -7.202 1.00 80.69 82 GLY A CA 1
ATOM 651 C C . GLY A 1 82 ? -4.463 9.536 -7.838 1.00 80.69 82 GLY A C 1
ATOM 652 O O . GLY A 1 82 ? -5.619 9.960 -7.835 1.00 80.69 82 GLY A O 1
ATOM 653 N N . ILE A 1 83 ? -3.456 10.194 -8.406 1.00 82.69 83 ILE A N 1
ATOM 654 C CA . ILE A 1 83 ? -3.675 11.332 -9.297 1.00 82.69 83 ILE A CA 1
ATOM 655 C C . ILE A 1 83 ? -4.247 10.788 -10.603 1.00 82.69 83 ILE A C 1
ATOM 657 O O . ILE A 1 83 ? -3.733 9.809 -11.146 1.00 82.69 83 ILE A O 1
ATOM 661 N N . ASP A 1 84 ? -5.310 11.416 -11.086 1.00 82.62 84 ASP A N 1
ATOM 662 C CA . ASP A 1 84 ? -5.902 11.058 -12.364 1.00 82.62 84 ASP A CA 1
ATOM 663 C C . ASP A 1 84 ? -4.937 11.413 -13.511 1.00 82.62 84 ASP A C 1
ATOM 665 O O . ASP A 1 84 ? -4.472 12.552 -13.634 1.00 82.62 84 ASP A O 1
ATOM 669 N N . LEU A 1 85 ? -4.624 10.407 -14.331 1.00 79.19 85 LEU A N 1
ATOM 670 C CA . LEU A 1 85 ? -3.697 10.512 -15.455 1.00 79.19 85 LEU A CA 1
ATOM 671 C C . LEU A 1 85 ? -4.207 11.462 -16.547 1.00 79.19 85 LEU A C 1
ATOM 673 O O . LEU A 1 85 ? -3.388 11.981 -17.302 1.00 79.19 85 LEU A O 1
ATOM 677 N N . GLU A 1 86 ? -5.520 11.719 -16.623 1.00 85.25 86 GLU A N 1
ATOM 678 C CA . GLU A 1 86 ? -6.083 12.728 -17.531 1.00 85.25 86 GLU A CA 1
ATOM 679 C C . GLU A 1 86 ? -5.668 14.150 -17.137 1.00 85.25 86 GLU A C 1
ATOM 681 O O . GLU A 1 86 ? -5.472 15.010 -17.997 1.00 85.25 86 GLU A O 1
ATOM 686 N N . PHE A 1 87 ? -5.502 14.402 -15.837 1.00 85.19 87 PHE A N 1
ATOM 687 C CA . PHE A 1 87 ? -5.182 15.729 -15.316 1.00 85.19 87 PHE A CA 1
ATOM 688 C C . PHE A 1 87 ? -3.680 15.971 -15.224 1.00 85.19 87 PHE A C 1
ATOM 690 O O . PHE A 1 87 ? -3.230 17.106 -15.399 1.00 85.19 87 PHE A O 1
ATOM 697 N N . TYR A 1 88 ? -2.895 14.935 -14.916 1.00 85.31 88 TYR A N 1
ATOM 698 C CA . TYR A 1 88 ? -1.461 15.093 -14.730 1.00 85.31 88 TYR A CA 1
ATOM 699 C C . TYR A 1 88 ? -0.678 13.824 -15.072 1.00 85.31 88 TYR A C 1
ATOM 701 O O . TYR A 1 88 ? -0.869 12.762 -14.482 1.00 85.31 88 TYR A O 1
ATOM 709 N N . THR A 1 89 ? 0.309 13.969 -15.954 1.00 86.81 89 THR A N 1
ATOM 710 C CA . THR A 1 89 ? 1.315 12.938 -16.224 1.00 86.81 89 THR A CA 1
ATOM 711 C C . THR A 1 89 ? 2.685 13.421 -15.770 1.00 86.81 89 THR A C 1
ATOM 713 O O . THR A 1 89 ? 3.197 14.424 -16.272 1.00 86.81 89 THR A O 1
ATOM 716 N N . HIS A 1 90 ? 3.317 12.689 -14.854 1.00 86.50 90 HIS A N 1
ATOM 717 C CA . HIS A 1 90 ? 4.706 12.945 -14.486 1.00 86.50 90 HIS A CA 1
ATOM 718 C C . HIS A 1 90 ? 5.639 12.405 -15.577 1.00 86.50 90 HIS A C 1
ATOM 720 O O . HIS A 1 90 ? 5.550 11.236 -15.953 1.00 86.50 90 HIS A O 1
ATOM 726 N N . LYS A 1 91 ? 6.569 13.237 -16.055 1.00 89.88 91 LYS A N 1
ATOM 727 C CA . LYS A 1 91 ? 7.655 12.812 -16.945 1.00 89.88 91 LYS A CA 1
ATOM 728 C C . LYS A 1 91 ? 8.975 12.860 -16.185 1.00 89.88 91 LYS A C 1
ATOM 730 O O . LYS A 1 91 ? 9.387 13.923 -15.732 1.00 89.88 91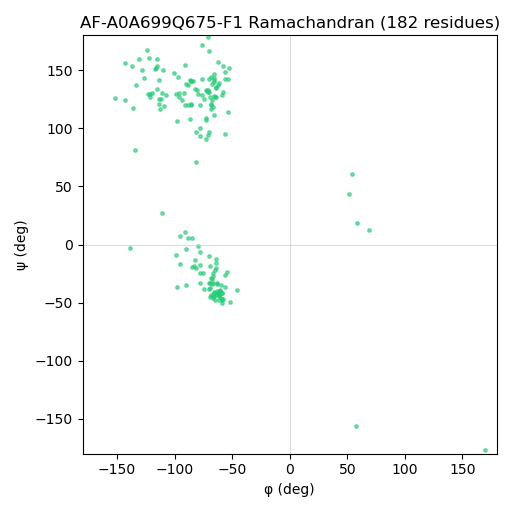 LYS A O 1
ATOM 735 N N . ILE A 1 92 ? 9.635 11.713 -16.066 1.00 90.38 92 ILE A N 1
ATOM 736 C CA . ILE A 1 92 ? 10.981 11.619 -15.494 1.00 90.38 92 ILE A CA 1
ATOM 737 C C . ILE A 1 92 ? 11.982 11.900 -16.617 1.00 90.38 92 ILE A C 1
ATOM 739 O O . ILE A 1 92 ? 11.970 11.216 -17.641 1.00 90.38 92 ILE A O 1
ATOM 743 N N . LEU A 1 93 ? 12.817 12.926 -16.447 1.00 92.56 93 LEU A N 1
ATOM 744 C CA . LEU A 1 93 ? 13.861 13.279 -17.409 1.00 92.56 93 LEU A CA 1
ATOM 745 C C . LEU A 1 93 ? 15.131 12.467 -17.134 1.00 92.56 93 LEU A C 1
ATOM 747 O O . LEU A 1 93 ? 15.507 12.267 -15.980 1.00 92.56 93 LEU A O 1
ATOM 751 N N . MET A 1 94 ? 15.794 12.021 -18.200 1.00 91.06 94 MET A N 1
ATOM 752 C CA . MET A 1 94 ? 17.019 11.217 -18.140 1.00 91.06 94 MET A CA 1
ATOM 753 C C . MET A 1 94 ? 18.191 11.962 -18.778 1.00 91.06 94 MET A C 1
ATOM 755 O O . MET A 1 94 ? 17.980 12.794 -19.666 1.00 91.06 94 MET A O 1
ATOM 759 N N . GLU A 1 95 ? 19.410 11.695 -18.318 1.00 92.06 95 GLU A N 1
ATOM 760 C CA . GLU A 1 95 ? 20.638 12.175 -18.967 1.00 92.06 95 GLU A CA 1
ATOM 761 C C . GLU A 1 95 ? 20.693 11.713 -20.436 1.00 92.06 95 GLU A C 1
ATOM 763 O O . GLU A 1 95 ? 20.230 10.620 -20.758 1.00 92.06 95 GLU A O 1
ATOM 768 N N . GLU A 1 96 ? 21.204 12.560 -21.339 1.00 87.00 96 GLU A N 1
ATOM 769 C CA . GLU A 1 96 ? 21.117 12.341 -22.804 1.00 87.00 96 GLU A CA 1
ATOM 770 C C . GLU A 1 96 ? 21.855 11.087 -23.264 1.00 87.00 96 GLU A C 1
ATOM 772 O O . GLU A 1 96 ? 21.382 10.391 -24.159 1.00 87.00 96 GLU A O 1
ATOM 777 N N . ASP A 1 97 ? 22.956 10.767 -22.590 1.00 88.44 97 ASP A N 1
ATOM 778 C CA . ASP A 1 97 ? 23.840 9.660 -22.948 1.00 88.44 97 ASP A CA 1
ATOM 779 C C . ASP A 1 97 ? 23.530 8.364 -22.174 1.00 88.44 97 ASP A C 1
ATOM 781 O O . ASP A 1 97 ? 24.301 7.405 -22.232 1.00 88.44 97 ASP A O 1
ATOM 785 N N . PHE A 1 98 ? 22.434 8.312 -21.402 1.00 86.94 98 PHE A N 1
ATOM 786 C CA . PHE A 1 98 ? 22.132 7.145 -20.572 1.00 86.94 98 PHE A CA 1
ATOM 787 C C . PHE A 1 98 ? 21.269 6.108 -21.304 1.00 86.94 98 PHE A C 1
ATOM 789 O O . PHE A 1 98 ? 20.117 6.359 -21.660 1.00 86.94 98 PHE A O 1
ATOM 796 N N . GLU A 1 99 ? 21.790 4.888 -21.442 1.00 89.38 99 GLU A N 1
ATOM 797 C CA . GLU A 1 99 ? 21.065 3.767 -22.045 1.00 89.38 99 GLU A CA 1
ATOM 798 C C . GLU A 1 99 ? 20.199 2.992 -21.032 1.00 89.38 99 GLU A C 1
ATOM 800 O O . GLU A 1 99 ? 20.631 2.736 -19.900 1.00 89.38 99 GLU A O 1
ATOM 805 N N . PRO A 1 100 ? 18.994 2.532 -21.427 1.00 91.69 100 PRO A N 1
ATOM 806 C CA . PRO A 1 100 ? 18.170 1.667 -20.596 1.00 91.69 100 PRO A CA 1
ATOM 807 C C . PRO A 1 100 ? 18.890 0.417 -20.106 1.00 91.69 100 PRO A C 1
ATOM 809 O O . PRO A 1 100 ? 19.662 -0.220 -20.820 1.00 91.69 100 PRO A O 1
ATOM 812 N N . ALA A 1 101 ? 18.591 0.031 -18.867 1.00 91.75 101 ALA A N 1
ATOM 813 C CA . ALA A 1 101 ? 19.231 -1.106 -18.234 1.00 91.75 101 ALA A CA 1
ATOM 814 C C . ALA A 1 101 ? 18.236 -2.183 -17.804 1.00 91.75 101 ALA A C 1
ATOM 816 O O . ALA A 1 101 ? 17.338 -1.948 -16.990 1.00 91.75 101 ALA A O 1
ATOM 817 N N . VAL A 1 102 ? 18.506 -3.408 -18.253 1.00 93.75 102 VAL A N 1
ATOM 818 C CA . VAL A 1 102 ? 17.841 -4.623 -17.780 1.00 93.75 102 VAL A CA 1
ATOM 819 C C . VAL A 1 102 ? 18.724 -5.294 -16.734 1.00 93.75 102 VAL A C 1
ATOM 821 O O . VAL A 1 102 ? 19.756 -5.880 -17.052 1.00 93.75 102 VAL A O 1
ATOM 824 N N . GLN A 1 103 ? 18.335 -5.207 -15.464 1.00 94.06 103 GLN A N 1
ATOM 825 C CA . GLN A 1 103 ? 19.022 -5.915 -14.388 1.00 94.06 103 GLN A CA 1
ATOM 826 C C . GLN A 1 103 ? 18.413 -7.300 -14.168 1.00 94.06 103 GLN A C 1
ATOM 828 O O . GLN A 1 103 ? 17.192 -7.470 -14.121 1.00 94.06 103 GLN A O 1
ATOM 833 N N . HIS A 1 104 ? 19.272 -8.299 -13.966 1.00 91.88 104 HIS A N 1
ATOM 834 C CA . HIS A 1 104 ? 18.825 -9.637 -13.598 1.00 91.88 104 HIS A CA 1
ATOM 835 C C . HIS A 1 104 ? 18.143 -9.634 -12.225 1.00 91.88 104 HIS A C 1
ATOM 837 O O . HIS A 1 104 ? 18.641 -9.058 -11.255 1.00 91.88 104 HIS A O 1
ATOM 843 N N . GLN A 1 105 ? 17.009 -10.329 -12.133 1.00 92.12 105 GLN A N 1
ATOM 844 C CA . GLN A 1 105 ? 16.307 -10.518 -10.867 1.00 92.12 105 GLN A CA 1
ATOM 845 C C . GLN A 1 105 ? 17.142 -11.372 -9.910 1.00 92.12 105 GLN A C 1
ATOM 847 O O . GLN A 1 105 ? 17.787 -12.344 -10.311 1.00 92.12 105 GLN A O 1
ATOM 852 N N . ARG A 1 106 ? 17.115 -11.022 -8.622 1.00 88.75 106 ARG A N 1
ATOM 853 C CA . ARG A 1 106 ? 17.849 -11.769 -7.597 1.00 88.75 106 ARG A CA 1
ATOM 854 C C . ARG A 1 106 ? 17.197 -13.129 -7.372 1.00 88.75 106 ARG A C 1
ATOM 856 O O . ARG A 1 106 ? 15.973 -13.250 -7.334 1.00 88.75 106 ARG A O 1
ATOM 863 N N . ARG A 1 107 ? 18.018 -14.157 -7.151 1.00 91.69 107 ARG A N 1
ATOM 864 C CA . ARG A 1 107 ? 17.518 -15.468 -6.728 1.00 91.69 107 ARG A CA 1
ATOM 865 C C . ARG A 1 107 ? 16.969 -15.352 -5.306 1.00 91.69 107 ARG A C 1
ATOM 867 O O . ARG A 1 107 ? 17.701 -14.999 -4.386 1.00 91.69 107 ARG A O 1
ATOM 874 N N . VAL A 1 108 ? 15.692 -15.672 -5.134 1.00 88.81 108 VAL A N 1
ATOM 875 C CA . VAL A 1 108 ? 15.003 -15.646 -3.837 1.00 88.81 108 VAL A CA 1
ATOM 876 C C . VAL A 1 108 ? 14.567 -17.050 -3.426 1.00 88.81 108 VAL A C 1
ATOM 878 O O . VAL A 1 108 ? 14.344 -17.922 -4.267 1.00 88.81 108 VAL A O 1
ATOM 881 N N . ASN A 1 109 ? 14.441 -17.275 -2.118 1.00 89.56 109 ASN A N 1
ATOM 882 C CA . ASN A 1 109 ? 13.859 -18.503 -1.578 1.00 89.56 109 ASN A CA 1
ATOM 883 C C . ASN A 1 109 ? 12.391 -18.632 -2.053 1.00 89.56 109 ASN A C 1
ATOM 885 O O . ASN A 1 109 ? 11.676 -17.625 -2.015 1.00 89.56 109 ASN A O 1
ATOM 889 N N . PRO A 1 110 ? 11.906 -19.829 -2.441 1.00 92.00 110 PRO A N 1
ATOM 890 C CA . PRO A 1 110 ? 10.506 -20.056 -2.811 1.00 92.00 110 PRO A CA 1
ATOM 891 C C . PRO A 1 110 ? 9.470 -19.453 -1.849 1.00 92.00 110 PRO A C 1
ATOM 893 O O . PRO A 1 110 ? 8.490 -18.864 -2.300 1.00 92.00 110 PRO A O 1
ATOM 896 N N . LYS A 1 111 ? 9.705 -19.507 -0.528 1.00 88.31 111 LYS A N 1
ATOM 897 C CA . LYS A 1 111 ? 8.800 -18.904 0.467 1.00 88.31 111 LYS A CA 1
ATOM 898 C C . LYS A 1 111 ? 8.680 -17.388 0.290 1.00 88.31 111 LYS A C 1
ATOM 900 O O . LYS A 1 111 ? 7.583 -16.845 0.343 1.00 88.31 111 LYS A O 1
ATOM 905 N N . ILE A 1 112 ? 9.803 -16.714 0.050 1.00 88.00 112 ILE A N 1
ATOM 906 C CA . ILE A 1 112 ? 9.846 -15.266 -0.192 1.00 88.00 112 ILE A CA 1
ATOM 907 C C . ILE A 1 112 ? 9.226 -14.943 -1.552 1.00 88.00 112 ILE A C 1
ATOM 909 O O . ILE A 1 112 ? 8.493 -13.967 -1.672 1.00 88.00 112 ILE A O 1
ATOM 913 N N . ASN A 1 113 ? 9.458 -15.785 -2.560 1.00 89.62 113 ASN A N 1
ATOM 914 C CA . ASN A 1 113 ? 8.856 -15.613 -3.878 1.00 89.62 113 ASN A CA 1
ATOM 915 C C . ASN A 1 113 ? 7.321 -15.621 -3.817 1.00 89.62 113 ASN A C 1
ATOM 917 O O . ASN A 1 113 ? 6.673 -14.784 -4.439 1.00 89.62 113 ASN A O 1
ATOM 921 N N . ASN A 1 114 ? 6.737 -16.516 -3.014 1.00 90.50 114 ASN A N 1
ATOM 922 C CA . ASN A 1 114 ? 5.292 -16.535 -2.792 1.00 90.50 114 ASN A CA 1
ATOM 923 C C . ASN A 1 114 ? 4.797 -15.234 -2.152 1.00 90.50 114 ASN A C 1
ATOM 925 O O . ASN A 1 114 ? 3.774 -14.707 -2.576 1.00 90.50 114 ASN A O 1
ATOM 929 N N . VAL A 1 115 ? 5.535 -14.676 -1.188 1.00 89.31 115 VAL A N 1
ATOM 930 C CA . VAL A 1 115 ? 5.184 -13.386 -0.574 1.00 89.31 115 VAL A CA 1
ATOM 931 C C . VAL A 1 115 ? 5.226 -12.247 -1.596 1.00 89.31 115 VAL A C 1
ATOM 933 O O . VAL A 1 115 ? 4.289 -11.457 -1.651 1.00 89.31 115 VAL A O 1
ATOM 936 N N . ILE A 1 116 ? 6.258 -12.199 -2.448 1.00 90.56 116 ILE A N 1
ATOM 937 C CA . ILE A 1 116 ? 6.346 -11.220 -3.545 1.00 90.56 116 ILE A CA 1
ATOM 938 C C . ILE A 1 116 ? 5.148 -11.365 -4.485 1.00 90.56 116 ILE A C 1
ATOM 940 O O . ILE A 1 116 ? 4.508 -10.369 -4.802 1.00 90.56 116 ILE A O 1
ATOM 944 N N . LYS A 1 117 ? 4.820 -12.595 -4.904 1.00 91.44 117 LYS A N 1
ATOM 945 C CA . LYS A 1 117 ? 3.693 -12.860 -5.809 1.00 91.44 117 LYS A CA 1
ATOM 946 C C . LYS A 1 117 ? 2.377 -12.348 -5.221 1.00 91.44 117 LYS A C 1
ATOM 948 O O . LYS A 1 117 ? 1.636 -11.671 -5.921 1.00 91.44 117 LYS A O 1
ATOM 953 N N . GLN A 1 118 ? 2.109 -12.641 -3.949 1.00 90.81 118 GLN A N 1
ATOM 954 C CA . GLN A 1 118 ? 0.890 -12.189 -3.274 1.00 90.81 118 GLN A CA 1
ATOM 955 C C . GLN A 1 118 ? 0.814 -10.662 -3.182 1.00 90.81 118 GLN A C 1
ATOM 957 O O . GLN A 1 118 ? -0.249 -10.093 -3.398 1.00 90.81 118 GLN A O 1
ATOM 962 N N . GLU A 1 119 ? 1.930 -9.988 -2.907 1.00 90.94 119 GLU A N 1
ATOM 963 C CA . GLU A 1 119 ? 1.949 -8.525 -2.853 1.00 90.94 119 GLU A CA 1
ATOM 964 C C . GLU A 1 119 ? 1.731 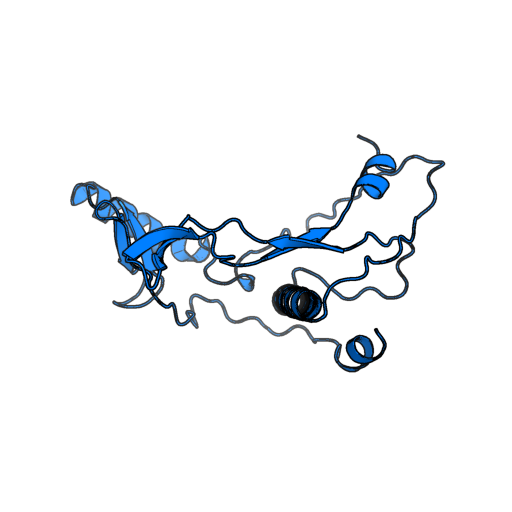-7.895 -4.236 1.00 90.94 119 GLU A C 1
ATOM 966 O O . GLU A 1 119 ? 0.938 -6.971 -4.375 1.00 90.94 119 GLU A O 1
ATOM 971 N N . VAL A 1 120 ? 2.378 -8.430 -5.277 1.00 90.94 120 VAL A N 1
ATOM 972 C CA . VAL A 1 120 ? 2.200 -7.964 -6.662 1.00 90.94 120 VAL A CA 1
ATOM 973 C C . VAL A 1 120 ? 0.754 -8.146 -7.121 1.00 90.94 120 VAL A C 1
ATOM 975 O O . VAL A 1 120 ? 0.197 -7.230 -7.714 1.00 90.94 120 VAL A O 1
ATOM 978 N N . LEU A 1 121 ? 0.128 -9.287 -6.817 1.00 92.25 121 LEU A N 1
ATOM 979 C CA . LEU A 1 121 ? -1.280 -9.523 -7.145 1.00 92.25 121 LEU A CA 1
ATOM 980 C C . LEU A 1 121 ? -2.202 -8.524 -6.441 1.00 92.25 121 LEU A C 1
ATOM 982 O O . LEU A 1 121 ? -3.040 -7.928 -7.100 1.00 92.25 121 LEU A O 1
ATOM 986 N N . LYS A 1 122 ? -1.986 -8.241 -5.150 1.00 89.44 122 LYS A N 1
ATOM 987 C CA . LYS A 1 122 ? -2.761 -7.214 -4.429 1.00 89.44 122 LYS A CA 1
ATOM 988 C C . LYS A 1 122 ? -2.646 -5.826 -5.062 1.00 89.44 122 LYS A C 1
ATOM 990 O O . LYS A 1 122 ? -3.638 -5.110 -5.133 1.00 89.44 122 LYS A O 1
ATOM 995 N N . LEU A 1 123 ? -1.444 -5.433 -5.493 1.00 90.06 123 LEU A N 1
ATOM 996 C CA . LEU A 1 123 ? -1.221 -4.144 -6.157 1.00 90.06 123 LEU A CA 1
ATOM 997 C C . LEU A 1 123 ? -1.873 -4.098 -7.550 1.00 90.06 123 LEU A C 1
ATOM 999 O O . LEU A 1 123 ? -2.390 -3.050 -7.931 1.00 90.06 123 LEU A O 1
ATOM 1003 N N . LEU A 1 124 ? -1.843 -5.213 -8.294 1.00 90.62 124 LEU A N 1
ATOM 1004 C CA . LEU A 1 124 ? -2.525 -5.358 -9.587 1.00 90.62 124 LEU A CA 1
ATOM 1005 C C . LEU A 1 124 ? -4.045 -5.275 -9.420 1.00 90.62 124 LEU A C 1
ATOM 1007 O O . LEU A 1 124 ? -4.692 -4.527 -10.144 1.00 90.62 124 LEU A O 1
ATOM 1011 N N . ASP A 1 125 ? -4.600 -6.001 -8.448 1.00 88.00 125 ASP A N 1
ATOM 1012 C CA . ASP A 1 125 ? -6.035 -6.014 -8.156 1.00 88.00 125 ASP A CA 1
ATOM 1013 C C . ASP A 1 125 ? -6.535 -4.633 -7.712 1.00 88.00 125 ASP A C 1
ATOM 1015 O O . ASP A 1 125 ? -7.651 -4.253 -8.043 1.00 88.00 125 ASP A O 1
ATOM 1019 N N . ALA A 1 126 ? -5.702 -3.862 -7.005 1.00 86.56 126 ALA A N 1
ATOM 1020 C CA . ALA A 1 126 ? -6.000 -2.481 -6.623 1.00 86.56 126 ALA A CA 1
ATOM 1021 C C . ALA A 1 126 ? -5.765 -1.452 -7.749 1.00 86.56 126 ALA A C 1
ATOM 1023 O O . ALA A 1 126 ? -5.934 -0.258 -7.515 1.00 86.56 126 ALA A O 1
ATOM 1024 N N . GLY A 1 127 ? -5.307 -1.874 -8.933 1.00 87.50 127 GLY A N 1
ATOM 1025 C CA . GLY A 1 127 ? -5.035 -0.980 -10.064 1.00 87.50 127 GLY A CA 1
ATOM 1026 C C . GLY A 1 127 ? -3.838 -0.037 -9.877 1.00 87.50 127 GLY A C 1
ATOM 1027 O O . GLY A 1 127 ? -3.659 0.886 -10.666 1.00 87.50 127 GLY A O 1
ATOM 1028 N N . LEU A 1 128 ? -2.998 -0.251 -8.856 1.00 86.69 128 LEU A N 1
ATOM 1029 C CA . LEU A 1 128 ? -1.823 0.592 -8.587 1.00 86.69 128 LEU A CA 1
ATOM 1030 C C . LEU A 1 128 ? -0.642 0.283 -9.513 1.00 86.69 128 LEU A C 1
ATOM 1032 O O . LEU A 1 128 ? 0.231 1.127 -9.715 1.00 86.69 128 LEU A O 1
ATOM 1036 N N . ILE A 1 129 ? -0.592 -0.934 -10.050 1.00 90.62 129 ILE A N 1
ATOM 1037 C CA . ILE A 1 129 ? 0.383 -1.353 -11.058 1.00 90.62 129 ILE A CA 1
ATOM 1038 C C . ILE A 1 129 ? -0.341 -2.041 -12.213 1.00 90.62 129 ILE A C 1
ATOM 1040 O O . ILE A 1 129 ? -1.449 -2.545 -12.051 1.00 90.62 129 ILE A O 1
ATOM 1044 N N . TYR A 1 130 ? 0.307 -2.100 -13.372 1.00 90.56 130 TYR A N 1
ATOM 1045 C CA . TYR A 1 130 ? -0.221 -2.754 -14.565 1.00 90.56 130 TYR A CA 1
ATOM 1046 C C . TYR A 1 130 ? 0.876 -3.570 -15.263 1.00 90.56 130 TYR A C 1
ATOM 1048 O O . TYR A 1 130 ? 2.067 -3.276 -15.109 1.00 90.56 130 TYR A O 1
ATOM 1056 N N . PRO A 1 131 ? 0.512 -4.624 -16.012 1.00 92.69 131 PRO A N 1
ATOM 1057 C CA . PRO A 1 131 ? 1.485 -5.403 -16.759 1.00 92.69 131 PRO A CA 1
ATOM 1058 C C . PRO A 1 131 ? 2.023 -4.597 -17.946 1.00 92.69 131 PRO A C 1
ATOM 1060 O O . PRO A 1 131 ? 1.263 -4.068 -18.753 1.00 92.69 131 PRO A O 1
ATOM 1063 N N . ILE A 1 132 ? 3.347 -4.571 -18.083 1.00 91.56 132 ILE A N 1
ATOM 1064 C CA . ILE A 1 132 ? 4.045 -4.053 -19.260 1.00 91.56 132 ILE A CA 1
ATOM 1065 C C . ILE A 1 132 ? 4.794 -5.196 -19.941 1.00 91.56 132 ILE A C 1
ATOM 1067 O O . ILE A 1 132 ? 5.455 -6.006 -19.284 1.00 91.56 132 ILE A O 1
ATOM 1071 N N . SER A 1 133 ? 4.671 -5.276 -21.263 1.00 90.25 133 SER A N 1
ATOM 1072 C CA . SER A 1 133 ? 5.441 -6.229 -22.063 1.00 90.25 133 SER A CA 1
ATOM 1073 C C . SER A 1 133 ? 6.767 -5.597 -22.472 1.00 90.25 133 SER A C 1
ATOM 1075 O O . SER A 1 133 ? 6.801 -4.428 -22.840 1.00 90.25 133 SER A O 1
ATOM 1077 N N . ASP A 1 134 ? 7.845 -6.376 -22.377 1.00 88.56 134 ASP A N 1
ATOM 1078 C CA . ASP A 1 134 ? 9.163 -6.072 -22.950 1.00 88.56 134 ASP A CA 1
ATOM 1079 C C . ASP A 1 134 ? 9.733 -4.683 -22.598 1.00 88.56 134 ASP A C 1
ATOM 1081 O O . ASP A 1 134 ? 10.302 -3.986 -23.435 1.00 88.56 134 ASP A O 1
ATOM 1085 N N . SER A 1 135 ? 9.609 -4.287 -21.325 1.00 91.50 135 SER A N 1
ATOM 1086 C CA . SER A 1 135 ? 10.211 -3.045 -20.828 1.00 91.50 135 SER A CA 1
ATOM 1087 C C . SER A 1 135 ? 11.738 -3.052 -21.028 1.00 91.50 135 SER A C 1
ATOM 1089 O O . SER A 1 135 ? 12.403 -3.976 -20.545 1.00 91.50 135 SER A O 1
ATOM 1091 N N . PRO A 1 136 ? 12.323 -2.003 -21.641 1.00 90.81 136 PRO A N 1
ATOM 1092 C CA . PRO A 1 136 ? 13.776 -1.857 -21.756 1.00 90.81 136 PRO A CA 1
ATOM 1093 C C . PRO A 1 136 ? 14.439 -1.549 -20.401 1.00 90.81 136 PRO A C 1
ATOM 1095 O O . PRO A 1 136 ? 15.660 -1.603 -20.270 1.00 90.81 136 PRO A O 1
ATOM 1098 N N . TRP A 1 137 ? 13.632 -1.253 -19.377 1.00 91.62 137 TRP A N 1
ATOM 1099 C CA . TRP A 1 137 ? 14.057 -1.018 -18.005 1.00 91.62 137 TRP A CA 1
ATOM 1100 C C . TRP A 1 137 ? 13.584 -2.136 -17.088 1.00 91.62 137 TRP A C 1
ATOM 1102 O O . TRP A 1 137 ? 12.383 -2.399 -16.979 1.00 91.62 137 TRP A O 1
ATOM 1112 N N . VAL A 1 138 ? 14.523 -2.754 -16.373 1.00 93.94 138 VAL A N 1
ATOM 1113 C CA . VAL A 1 138 ? 14.208 -3.741 -15.337 1.00 93.94 138 VAL A CA 1
ATOM 1114 C C . VAL A 1 138 ? 15.075 -3.486 -14.116 1.00 93.94 138 VAL A C 1
ATOM 1116 O O . VAL A 1 138 ? 16.296 -3.626 -14.169 1.00 93.94 138 VAL A O 1
ATOM 1119 N N . SER A 1 139 ? 14.427 -3.168 -12.998 1.00 94.75 139 SER A N 1
ATOM 1120 C CA . SER A 1 139 ? 15.055 -3.123 -11.677 1.00 94.75 139 SER A CA 1
ATOM 1121 C C . SER A 1 139 ? 14.799 -4.426 -10.911 1.00 94.75 139 SER A C 1
ATOM 1123 O O . SER A 1 139 ? 13.718 -5.014 -11.027 1.00 9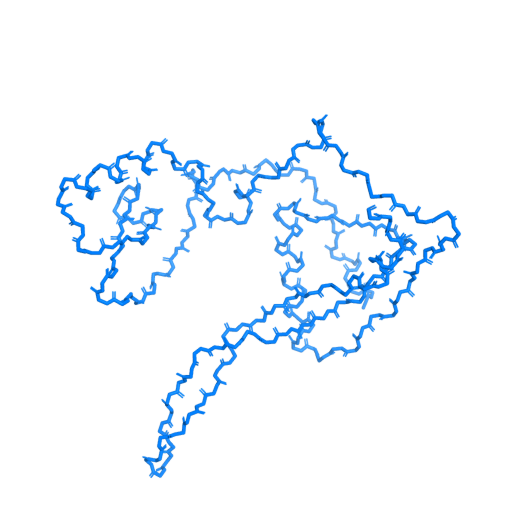4.75 139 SER A O 1
ATOM 1125 N N . PRO A 1 140 ? 15.763 -4.904 -10.106 1.00 94.94 140 PRO A N 1
ATOM 1126 C CA . PRO A 1 140 ? 15.601 -6.120 -9.339 1.00 94.94 140 PRO A CA 1
ATOM 1127 C C . PRO A 1 140 ? 14.710 -5.867 -8.123 1.00 94.94 140 PRO A C 1
ATOM 1129 O O . PRO A 1 140 ? 14.804 -4.833 -7.454 1.00 94.94 140 PRO A O 1
ATOM 1132 N N . VAL A 1 141 ? 13.873 -6.851 -7.810 1.00 92.81 141 VAL A N 1
ATOM 1133 C CA . VAL A 1 141 ? 13.047 -6.851 -6.604 1.00 92.81 141 VAL A CA 1
ATOM 1134 C C . VAL A 1 141 ? 13.857 -7.387 -5.427 1.00 92.81 141 VAL A C 1
ATOM 1136 O O . VAL A 1 141 ? 14.626 -8.347 -5.538 1.00 92.81 141 VAL A O 1
ATOM 1139 N N . HIS A 1 142 ? 13.671 -6.767 -4.269 1.00 89.81 142 HIS A N 1
ATOM 1140 C CA . HIS A 1 142 ? 14.275 -7.151 -3.008 1.00 89.81 142 HIS A CA 1
ATOM 1141 C C . HIS A 1 142 ? 13.201 -7.317 -1.933 1.00 89.81 142 HIS A C 1
ATOM 1143 O O . HIS A 1 142 ? 12.238 -6.561 -1.882 1.00 89.81 142 HIS A O 1
ATOM 1149 N N . CYS A 1 143 ? 13.368 -8.300 -1.052 1.00 88.81 143 CYS A N 1
ATOM 1150 C CA . CYS A 1 143 ? 12.464 -8.521 0.070 1.00 88.81 143 CYS A CA 1
ATOM 1151 C C . CYS A 1 143 ? 13.210 -8.408 1.385 1.00 88.81 143 CYS A C 1
ATOM 1153 O O . CYS A 1 143 ? 14.238 -9.052 1.579 1.00 88.81 143 CYS A O 1
ATOM 1155 N N . VAL A 1 144 ? 12.657 -7.620 2.300 1.00 87.00 144 VAL A N 1
ATOM 1156 C CA . VAL A 1 144 ? 13.226 -7.411 3.630 1.00 87.00 144 VAL A CA 1
ATOM 1157 C C . VAL A 1 144 ? 12.192 -7.831 4.671 1.00 87.00 144 VAL A C 1
ATOM 1159 O O . VAL A 1 144 ? 11.043 -7.387 4.591 1.00 87.00 144 VAL A O 1
ATOM 1162 N N . PRO A 1 145 ? 12.551 -8.672 5.653 1.00 85.19 145 PRO A N 1
ATOM 1163 C CA . PRO A 1 145 ? 11.641 -8.995 6.741 1.00 85.19 145 PRO A CA 1
ATOM 1164 C C . PRO A 1 145 ? 11.344 -7.730 7.555 1.00 85.19 145 PRO A C 1
ATOM 1166 O O . PRO A 1 145 ? 12.248 -6.965 7.906 1.00 85.19 145 PRO A O 1
ATOM 1169 N N . LYS A 1 146 ? 10.069 -7.499 7.878 1.00 80.44 146 LYS A N 1
ATOM 1170 C CA . LYS A 1 146 ? 9.684 -6.488 8.863 1.00 80.44 146 LYS A CA 1
ATOM 1171 C C . LYS A 1 146 ? 10.265 -6.920 10.201 1.00 80.44 146 LYS A C 1
ATOM 1173 O O . LYS A 1 146 ? 10.045 -8.046 10.646 1.00 80.44 146 LYS A O 1
ATOM 1178 N N . ARG A 1 147 ? 11.004 -6.016 10.842 1.00 73.00 147 ARG A N 1
ATOM 1179 C CA . ARG A 1 147 ? 11.378 -6.198 12.243 1.00 73.00 147 ARG A CA 1
ATOM 1180 C C . ARG A 1 147 ? 10.087 -6.144 13.060 1.00 73.00 147 ARG A C 1
ATOM 1182 O O . ARG A 1 147 ? 9.443 -5.098 13.096 1.00 73.00 147 ARG A O 1
ATOM 1189 N N . GLY A 1 148 ? 9.690 -7.277 13.630 1.00 62.97 148 GLY A N 1
ATOM 1190 C CA . GLY A 1 148 ? 8.660 -7.315 14.659 1.00 62.97 148 GLY A CA 1
ATOM 1191 C C . GLY A 1 148 ? 9.165 -6.699 15.961 1.00 62.97 148 GLY A C 1
ATOM 1192 O O . GLY A 1 148 ? 10.373 -6.500 16.137 1.00 62.97 148 GLY A O 1
ATOM 1193 N N . GLY A 1 149 ? 8.234 -6.420 16.874 1.00 57.19 149 GLY A N 1
ATOM 1194 C CA . GLY A 1 149 ? 8.583 -6.261 18.282 1.00 57.19 149 GLY A CA 1
ATOM 1195 C C . GLY A 1 149 ? 9.260 -7.535 18.791 1.00 57.19 149 GLY A C 1
ATOM 1196 O O . GLY A 1 149 ? 9.065 -8.620 18.238 1.00 57.19 149 GLY A O 1
ATOM 1197 N N . PHE A 1 150 ? 10.099 -7.401 19.810 1.00 54.66 150 PHE A N 1
ATOM 1198 C CA . PHE A 1 150 ? 10.638 -8.576 20.474 1.00 54.66 150 PHE A CA 1
ATOM 1199 C C . PHE A 1 150 ? 9.530 -9.253 21.279 1.00 54.66 150 PHE A C 1
ATOM 1201 O O . PHE A 1 150 ? 8.806 -8.583 22.011 1.00 54.66 150 PHE A O 1
ATOM 1208 N N . THR A 1 151 ? 9.418 -10.568 21.154 1.00 50.78 151 THR A N 1
ATOM 1209 C CA . THR A 1 151 ? 8.588 -11.394 22.031 1.00 50.78 151 THR A CA 1
ATOM 1210 C C . THR A 1 151 ? 9.509 -12.177 22.946 1.00 50.78 151 THR A C 1
ATOM 1212 O O . THR A 1 151 ? 10.453 -12.814 22.474 1.00 50.78 151 THR A O 1
ATOM 1215 N N . ILE A 1 152 ? 9.258 -12.108 24.248 1.00 52.06 152 ILE A N 1
ATOM 1216 C CA . ILE A 1 152 ? 9.929 -12.961 25.221 1.00 52.06 152 ILE A CA 1
ATOM 1217 C C . ILE A 1 152 ? 9.251 -14.329 25.143 1.00 52.06 152 ILE A C 1
ATOM 1219 O O . ILE A 1 152 ? 8.037 -14.417 25.303 1.00 52.06 152 ILE A O 1
ATOM 1223 N N . VAL A 1 153 ? 10.018 -15.363 24.817 1.00 63.22 153 VAL A N 1
ATOM 1224 C CA . VAL A 1 153 ? 9.552 -16.751 24.758 1.00 63.22 153 VAL A CA 1
ATOM 1225 C C . VAL A 1 153 ? 10.267 -17.504 25.871 1.00 63.22 153 VAL A C 1
ATOM 1227 O O . VAL A 1 153 ? 11.493 -17.452 25.936 1.00 63.22 153 VAL A O 1
ATOM 1230 N N . GLU A 1 154 ? 9.519 -18.162 26.753 1.00 61.91 154 GLU A N 1
ATOM 1231 C CA . GLU A 1 154 ? 10.094 -19.076 27.745 1.00 61.91 154 GLU A CA 1
ATOM 1232 C C . GLU A 1 154 ? 10.512 -20.373 27.048 1.00 61.91 154 GLU A C 1
ATOM 1234 O O . GLU A 1 154 ? 9.717 -20.988 26.333 1.00 61.91 154 GLU A O 1
ATOM 1239 N N . ASN A 1 155 ? 11.780 -20.752 27.207 1.00 76.06 155 ASN A N 1
ATOM 1240 C CA . ASN A 1 155 ? 12.271 -22.062 26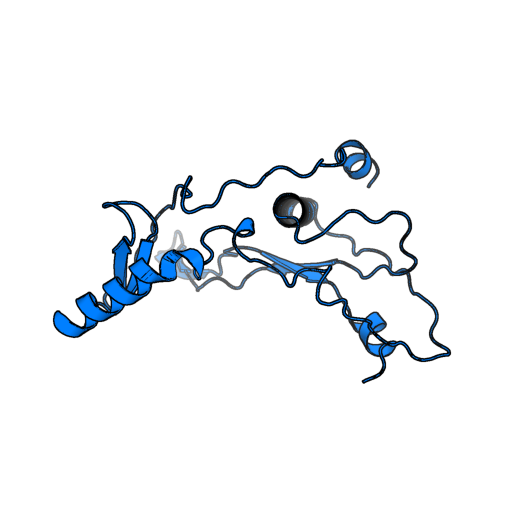.787 1.00 76.06 155 ASN A CA 1
ATOM 1241 C C . ASN A 1 155 ? 11.833 -23.159 27.781 1.00 76.06 155 ASN A C 1
ATOM 1243 O O . ASN A 1 155 ? 11.350 -22.857 28.870 1.00 76.06 155 ASN A O 1
ATOM 1247 N N . GLU A 1 156 ? 12.070 -24.429 27.441 1.00 78.31 156 GLU A N 1
ATOM 1248 C CA . GLU A 1 156 ? 11.851 -25.600 28.311 1.00 78.31 156 GLU A CA 1
ATOM 1249 C C . GLU A 1 156 ? 12.580 -25.490 29.668 1.00 78.31 156 GLU A C 1
ATOM 1251 O O . GLU A 1 156 ? 12.136 -26.065 30.659 1.00 78.31 156 GLU A O 1
ATOM 1256 N N . ASP A 1 157 ? 13.643 -24.682 29.732 1.00 78.31 157 ASP A N 1
ATOM 1257 C CA . ASP A 1 157 ? 14.423 -24.389 30.940 1.00 78.31 157 ASP A CA 1
ATOM 1258 C C . ASP A 1 157 ? 13.931 -23.147 31.725 1.00 78.31 157 ASP A C 1
ATOM 1260 O O . ASP A 1 157 ? 14.629 -22.660 32.614 1.00 78.31 157 ASP A O 1
ATOM 1264 N N . ASN A 1 158 ? 12.753 -22.592 31.402 1.00 73.88 158 ASN A N 1
ATOM 1265 C CA . ASN A 1 158 ? 12.213 -21.325 31.938 1.00 73.88 158 ASN A CA 1
ATOM 1266 C C . ASN A 1 158 ? 13.107 -20.089 31.702 1.00 73.88 158 ASN A C 1
ATOM 1268 O O . ASN A 1 158 ? 12.951 -19.051 32.350 1.00 73.88 158 ASN A O 1
ATOM 1272 N N . GLU A 1 159 ? 14.047 -20.165 30.761 1.00 71.56 159 GLU A N 1
ATOM 1273 C CA . GLU A 1 159 ? 14.838 -19.010 30.346 1.00 71.56 159 GLU A CA 1
ATOM 1274 C C . GLU A 1 159 ? 14.036 -18.128 29.381 1.00 71.56 159 GLU A C 1
ATOM 1276 O O . GLU A 1 159 ? 13.492 -18.597 28.378 1.00 71.56 159 GLU A O 1
ATOM 1281 N N . LEU A 1 160 ? 13.982 -16.827 29.674 1.00 69.31 160 LEU A N 1
ATOM 1282 C CA . LEU A 1 160 ? 13.305 -15.822 28.857 1.00 69.31 160 LEU A CA 1
ATOM 1283 C C . LEU A 1 160 ? 14.165 -15.465 27.636 1.00 69.31 160 LEU A C 1
ATOM 1285 O O . LEU A 1 160 ? 15.014 -14.571 27.690 1.00 69.31 160 LEU A O 1
ATOM 1289 N N . ILE A 1 161 ? 13.935 -16.139 26.509 1.00 59.97 161 ILE A N 1
ATOM 1290 C CA . ILE A 1 161 ? 14.641 -15.864 25.257 1.00 59.97 161 ILE A CA 1
ATOM 1291 C C . ILE A 1 161 ? 13.938 -14.736 24.508 1.00 59.97 161 ILE A C 1
ATOM 1293 O O . ILE A 1 161 ? 12.782 -14.832 24.083 1.00 59.97 161 ILE A O 1
ATOM 1297 N N . LEU A 1 162 ? 14.683 -13.655 24.279 1.00 50.69 162 LEU A N 1
ATOM 1298 C CA . LEU A 1 162 ? 14.237 -12.543 23.455 1.00 50.69 162 LEU A CA 1
ATOM 1299 C C . LEU A 1 162 ? 14.210 -12.964 21.977 1.00 50.69 162 LEU A C 1
ATOM 1301 O O . LEU A 1 162 ? 15.207 -12.867 21.258 1.00 50.69 162 LEU A O 1
ATOM 1305 N N . THR A 1 163 ? 13.054 -13.414 21.501 1.00 54.78 163 THR A N 1
ATOM 1306 C CA . THR A 1 163 ? 12.904 -13.945 20.146 1.00 54.78 163 THR A CA 1
ATOM 1307 C C . THR A 1 163 ? 12.330 -12.875 19.222 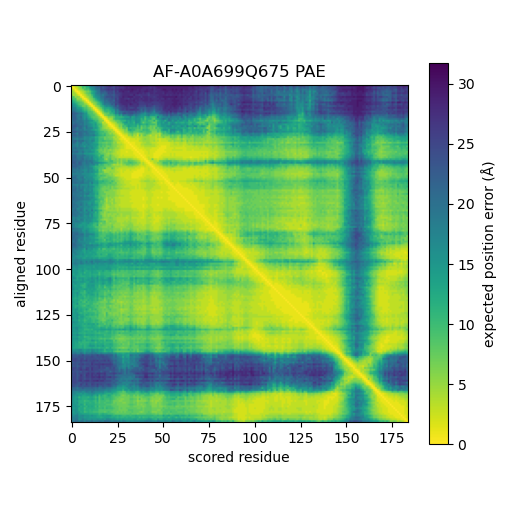1.00 54.78 163 THR A C 1
ATOM 1309 O O . THR A 1 163 ? 11.322 -12.229 19.515 1.00 54.78 163 THR A O 1
ATOM 1312 N N . ARG A 1 164 ? 12.979 -12.652 18.073 1.00 56.50 164 ARG A N 1
ATOM 1313 C CA . ARG A 1 164 ? 12.455 -11.765 17.025 1.00 56.50 164 ARG A CA 1
ATOM 1314 C C . ARG A 1 164 ? 11.526 -12.548 16.109 1.00 56.50 164 ARG A C 1
ATOM 1316 O O . ARG A 1 164 ? 11.999 -13.310 15.269 1.00 56.50 164 ARG A O 1
ATOM 1323 N N . LEU A 1 165 ? 10.223 -12.306 16.206 1.00 56.06 165 LEU A N 1
ATOM 1324 C CA . LEU A 1 165 ? 9.275 -12.817 15.220 1.00 56.06 165 LEU A CA 1
ATOM 1325 C C . LEU A 1 165 ? 9.271 -11.916 13.978 1.00 56.06 165 LEU A C 1
ATOM 1327 O O . LEU A 1 165 ? 9.212 -10.686 14.062 1.00 56.06 165 LEU A O 1
ATOM 1331 N N . VAL A 1 166 ? 9.336 -12.533 12.798 1.00 59.47 166 VAL A N 1
ATOM 1332 C CA . VAL A 1 166 ? 9.121 -11.830 11.527 1.00 59.47 166 VAL A CA 1
ATOM 1333 C C . VAL A 1 166 ? 7.615 -11.644 11.361 1.00 59.47 166 VAL A C 1
ATOM 1335 O O . VAL A 1 166 ? 6.911 -12.569 10.970 1.00 59.47 166 VAL A O 1
ATOM 1338 N N . THR A 1 167 ? 7.119 -10.444 11.662 1.00 65.88 167 THR A N 1
ATOM 1339 C CA . THR A 1 167 ? 5.681 -10.107 11.613 1.00 65.88 167 THR A CA 1
ATOM 1340 C C . THR A 1 167 ? 5.161 -9.850 10.198 1.00 65.88 167 THR A C 1
ATOM 1342 O O . THR A 1 167 ? 3.967 -9.672 9.984 1.00 65.88 167 THR A O 1
ATOM 1345 N N . GLY A 1 168 ? 6.052 -9.817 9.208 1.00 77.94 168 GLY A N 1
ATOM 1346 C CA . GLY A 1 168 ? 5.709 -9.659 7.802 1.00 77.94 168 GLY A CA 1
ATOM 1347 C C . GLY A 1 168 ? 6.942 -9.395 6.950 1.00 77.94 168 GLY A C 1
ATOM 1348 O O . GLY A 1 168 ? 8.063 -9.358 7.450 1.00 77.94 168 GLY A O 1
ATOM 1349 N N . TRP A 1 169 ? 6.739 -9.166 5.659 1.00 84.12 169 TRP A N 1
ATOM 1350 C CA . TRP A 1 169 ? 7.804 -8.816 4.717 1.00 84.12 169 TRP A CA 1
ATOM 1351 C C . TRP A 1 169 ? 7.488 -7.482 4.046 1.00 84.12 169 TRP A C 1
ATOM 1353 O O . TRP A 1 169 ? 6.350 -7.011 4.069 1.00 84.12 169 TRP A O 1
ATOM 1363 N N . ARG A 1 170 ? 8.515 -6.843 3.494 1.00 87.38 170 ARG A N 1
ATOM 1364 C CA . ARG A 1 170 ? 8.403 -5.655 2.649 1.00 87.38 170 ARG A CA 1
ATOM 1365 C C . ARG A 1 170 ? 9.060 -5.955 1.317 1.00 87.38 170 ARG A C 1
ATOM 1367 O O . ARG A 1 170 ? 10.205 -6.411 1.297 1.00 87.38 170 ARG A O 1
ATOM 1374 N N . VAL A 1 171 ? 8.336 -5.684 0.242 1.00 90.88 171 VAL A N 1
ATOM 1375 C CA . VAL A 1 171 ? 8.838 -5.774 -1.126 1.00 90.88 171 VAL A CA 1
ATOM 1376 C C . VAL A 1 171 ? 9.374 -4.397 -1.516 1.00 90.88 171 VAL A C 1
ATOM 1378 O O . VAL A 1 171 ? 8.709 -3.387 -1.307 1.00 90.88 171 VAL A O 1
ATOM 1381 N N . TYR A 1 172 ? 10.591 -4.356 -2.040 1.00 91.56 172 TYR A N 1
ATOM 1382 C CA . TYR A 1 172 ? 11.294 -3.157 -2.480 1.00 91.56 172 TYR A CA 1
ATOM 1383 C C . TYR A 1 172 ? 11.793 -3.348 -3.908 1.00 91.56 172 TYR A C 1
ATOM 1385 O O . TYR A 1 172 ? 12.141 -4.460 -4.300 1.00 91.56 172 TYR A O 1
ATOM 1393 N N . ILE A 1 173 ? 11.887 -2.258 -4.661 1.00 93.88 173 ILE A N 1
ATOM 1394 C CA . ILE A 1 173 ? 12.513 -2.236 -5.983 1.00 93.88 173 ILE A CA 1
ATOM 1395 C C . ILE A 1 173 ? 13.802 -1.427 -5.864 1.00 93.88 173 ILE A C 1
ATOM 1397 O O . ILE A 1 173 ? 13.813 -0.339 -5.288 1.00 93.88 173 ILE A O 1
ATOM 1401 N N . ASP A 1 174 ? 14.906 -1.980 -6.358 1.00 94.56 174 ASP A N 1
ATOM 1402 C CA . ASP A 1 174 ? 16.202 -1.307 -6.329 1.00 94.56 174 ASP A CA 1
ATOM 1403 C C . ASP A 1 174 ? 16.310 -0.311 -7.493 1.00 94.56 174 ASP A C 1
ATOM 1405 O O . ASP A 1 174 ? 16.616 -0.673 -8.633 1.00 94.56 174 ASP A O 1
ATOM 1409 N N . TYR A 1 175 ? 16.030 0.958 -7.200 1.00 93.75 175 TYR A N 1
ATOM 1410 C CA . TYR A 1 175 ? 16.065 2.042 -8.181 1.00 93.75 175 TYR A CA 1
ATOM 1411 C C . TYR A 1 175 ? 17.433 2.707 -8.329 1.00 93.75 175 TYR A C 1
ATOM 1413 O O . TYR A 1 175 ? 17.530 3.679 -9.062 1.00 93.75 175 TYR A O 1
ATOM 1421 N N . ARG A 1 176 ? 18.505 2.221 -7.686 1.00 93.19 176 ARG A N 1
ATOM 1422 C CA . ARG A 1 176 ? 19.807 2.923 -7.695 1.00 93.19 176 ARG A CA 1
ATOM 1423 C C . ARG A 1 176 ? 20.295 3.275 -9.104 1.00 93.19 176 ARG A C 1
ATOM 1425 O O . ARG A 1 176 ? 20.556 4.440 -9.367 1.00 93.19 176 ARG A O 1
ATOM 1432 N N . LYS A 1 177 ? 20.285 2.308 -10.025 1.00 92.31 177 LYS A N 1
ATOM 1433 C CA . LYS A 1 177 ? 20.689 2.534 -11.424 1.00 92.31 177 LYS A CA 1
ATOM 1434 C C . LYS A 1 177 ? 19.734 3.450 -12.196 1.00 92.31 177 LYS A C 1
ATOM 1436 O O . LYS A 1 177 ? 20.177 4.194 -13.056 1.00 92.31 177 LYS A O 1
ATOM 1441 N N . LEU A 1 178 ? 18.432 3.391 -11.905 1.00 92.38 178 LEU A N 1
ATOM 1442 C CA . LEU A 1 178 ? 17.467 4.314 -12.508 1.00 92.38 178 LEU A CA 1
ATOM 1443 C C . LEU A 1 178 ? 17.737 5.740 -12.015 1.00 92.38 178 LEU A C 1
ATOM 1445 O O . LEU A 1 178 ? 17.827 6.652 -12.819 1.00 92.38 178 LEU A O 1
ATOM 1449 N N . ASN A 1 179 ? 17.942 5.914 -10.711 1.00 92.88 179 ASN A N 1
ATOM 1450 C CA . ASN A 1 179 ? 18.200 7.209 -10.083 1.00 92.88 179 ASN A CA 1
ATOM 1451 C C . ASN A 1 179 ? 19.542 7.828 -10.509 1.00 92.88 179 ASN A C 1
ATOM 1453 O O . ASN A 1 179 ? 19.689 9.045 -10.476 1.00 92.88 179 ASN A O 1
ATOM 1457 N N . GLU A 1 180 ? 20.529 7.010 -10.882 1.00 92.19 180 GLU A N 1
ATOM 1458 C CA . GLU A 1 180 ? 21.775 7.474 -11.510 1.00 92.19 180 GLU A CA 1
ATOM 1459 C C . GLU A 1 180 ? 21.533 8.052 -12.913 1.00 92.19 180 GLU A C 1
ATOM 1461 O O . GLU A 1 180 ? 22.254 8.953 -13.325 1.00 92.19 180 GLU A O 1
ATOM 1466 N N . ALA A 1 181 ? 20.509 7.568 -13.623 1.00 91.81 181 ALA A N 1
ATOM 1467 C CA . ALA A 1 181 ? 20.138 8.025 -14.962 1.00 91.81 181 ALA A CA 1
ATOM 1468 C C . ALA A 1 181 ? 19.234 9.265 -14.966 1.00 91.81 181 ALA A C 1
ATOM 1470 O O . ALA A 1 181 ? 19.079 9.912 -16.001 1.00 91.81 181 ALA A O 1
ATOM 1471 N N . THR A 1 182 ? 18.564 9.559 -13.848 1.00 92.19 182 THR A N 1
ATOM 1472 C CA . THR A 1 182 ? 17.586 10.649 -13.766 1.00 92.19 182 THR A CA 1
ATOM 1473 C C . THR A 1 182 ? 18.251 12.001 -13.548 1.00 92.19 182 THR A C 1
ATOM 1475 O O . THR A 1 182 ? 19.053 12.146 -12.622 1.00 92.19 182 THR A O 1
ATOM 1478 N N . ARG A 1 183 ? 17.823 13.010 -14.316 1.00 90.81 183 ARG A N 1
ATOM 1479 C CA . ARG A 1 183 ? 18.180 14.414 -14.066 1.00 90.81 183 ARG A CA 1
ATOM 1480 C C . ARG A 1 183 ? 17.520 14.886 -12.769 1.00 90.81 183 ARG A C 1
ATOM 1482 O O . ARG A 1 183 ? 16.356 14.557 -12.523 1.00 90.81 183 ARG A O 1
ATOM 1489 N N . LYS A 1 184 ? 18.258 15.635 -11.952 1.00 84.12 184 LYS A N 1
ATOM 1490 C CA . LYS A 1 184 ? 17.781 16.185 -10.673 1.00 84.12 184 LYS A CA 1
ATOM 1491 C C . LYS A 1 184 ? 17.313 17.624 -10.796 1.00 84.12 184 LYS A C 1
ATOM 1493 O O . LYS A 1 184 ? 17.903 18.359 -11.616 1.00 84.12 184 LYS A O 1
#